Protein AF-A0A0N5C2L4-F1 (afdb_monomer_lite)

Organism: Strongyloides papillosus (NCBI:txid174720)

Structure (mmCIF, N/CA/C/O backbone):
data_AF-A0A0N5C2L4-F1
#
_entry.id   AF-A0A0N5C2L4-F1
#
loop_
_atom_site.group_PDB
_atom_site.id
_atom_site.type_symbol
_atom_site.label_atom_id
_atom_site.label_alt_id
_atom_site.label_comp_id
_atom_site.label_asym_id
_atom_site.label_entity_id
_atom_site.label_seq_id
_atom_site.pdbx_PDB_ins_code
_atom_site.Cartn_x
_atom_site.Cartn_y
_atom_site.Cartn_z
_atom_site.occupancy
_atom_site.B_iso_or_equiv
_atom_site.auth_seq_id
_atom_site.auth_comp_id
_atom_site.auth_asym_id
_atom_site.auth_atom_id
_atom_site.pdbx_PDB_model_num
ATOM 1 N N . MET A 1 1 ? 3.481 -9.164 16.046 1.00 58.81 1 MET A N 1
ATOM 2 C CA . MET A 1 1 ? 4.101 -9.303 14.714 1.00 58.81 1 MET A CA 1
ATOM 3 C C . MET A 1 1 ? 3.781 -8.038 13.929 1.00 58.81 1 MET A C 1
ATOM 5 O O . MET A 1 1 ? 2.614 -7.676 13.844 1.00 58.81 1 MET A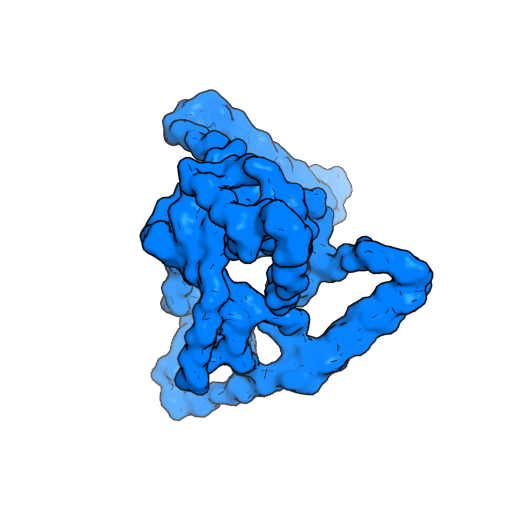 O 1
ATOM 9 N N . PHE A 1 2 ? 4.793 -7.298 13.477 1.00 82.69 2 PHE A N 1
ATOM 10 C CA . PHE A 1 2 ? 4.601 -6.049 12.728 1.00 82.69 2 PHE A CA 1
ATOM 11 C C . PHE A 1 2 ? 4.119 -6.380 11.302 1.00 82.69 2 PHE A C 1
ATOM 13 O O . PHE A 1 2 ? 4.525 -7.403 10.759 1.00 82.69 2 PHE A O 1
ATOM 20 N N . HIS A 1 3 ? 3.179 -5.607 10.746 1.00 88.06 3 HIS A N 1
ATOM 21 C CA . HIS A 1 3 ? 2.491 -5.859 9.45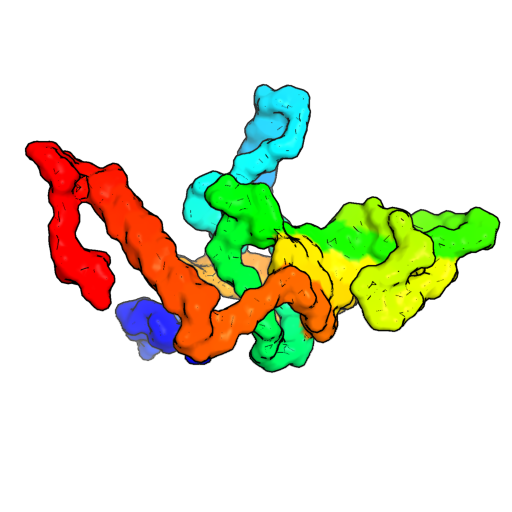7 1.00 88.06 3 HIS A CA 1
ATOM 22 C C . HIS A 1 3 ? 1.727 -7.193 9.287 1.00 88.06 3 HIS A C 1
ATOM 24 O O . HIS A 1 3 ? 1.066 -7.390 8.271 1.00 88.06 3 HIS A O 1
ATOM 30 N N . ARG A 1 4 ? 1.713 -8.076 10.290 1.00 90.56 4 ARG A N 1
ATOM 31 C CA . ARG A 1 4 ? 0.912 -9.312 10.320 1.00 90.56 4 ARG A CA 1
ATOM 32 C C . ARG A 1 4 ? -0.019 -9.270 11.525 1.00 90.56 4 ARG A C 1
ATOM 34 O O . ARG A 1 4 ? 0.338 -9.698 12.621 1.00 90.56 4 ARG A O 1
ATOM 41 N N . ILE A 1 5 ? -1.192 -8.671 11.336 1.00 87.38 5 ILE A N 1
ATOM 42 C CA . ILE A 1 5 ? -2.173 -8.485 12.409 1.00 87.38 5 ILE A CA 1
ATOM 43 C C . ILE A 1 5 ? -3.058 -9.737 12.474 1.00 87.38 5 ILE A C 1
ATOM 45 O O . ILE A 1 5 ? -3.829 -9.967 11.539 1.00 87.38 5 ILE A O 1
ATOM 49 N N . PRO A 1 6 ? -2.982 -10.549 13.546 1.00 84.81 6 PRO A N 1
ATOM 50 C CA . PRO A 1 6 ? -3.811 -11.739 13.659 1.00 84.81 6 PRO A CA 1
ATOM 51 C C . PRO A 1 6 ? -5.275 -11.341 13.826 1.00 84.81 6 PRO A C 1
ATOM 53 O O . PRO A 1 6 ? -5.601 -10.302 14.414 1.00 84.81 6 PRO A O 1
ATOM 56 N N . LEU A 1 7 ? -6.177 -12.187 13.331 1.00 77.44 7 LEU A N 1
ATOM 57 C CA . LEU A 1 7 ? -7.607 -11.917 13.405 1.00 77.44 7 LEU A CA 1
ATOM 58 C C . LEU A 1 7 ? -8.076 -11.785 14.863 1.00 77.44 7 LEU A C 1
ATOM 60 O O . LEU A 1 7 ? -8.927 -10.931 15.136 1.00 77.44 7 LEU A O 1
ATOM 64 N N . GLU A 1 8 ? -7.480 -12.537 15.804 1.00 69.38 8 GLU A N 1
ATOM 65 C CA . GLU A 1 8 ? -7.838 -12.455 17.224 1.00 69.38 8 GLU A CA 1
ATOM 66 C C . GLU A 1 8 ? -7.453 -11.131 17.896 1.00 69.38 8 GLU A C 1
ATOM 68 O O . GLU A 1 8 ? -8.120 -10.697 18.840 1.00 69.38 8 GLU A O 1
ATOM 73 N N . ALA A 1 9 ? -6.412 -10.452 17.403 1.00 64.75 9 ALA A N 1
ATOM 74 C CA . ALA A 1 9 ? -6.033 -9.133 17.910 1.00 64.75 9 ALA A CA 1
ATOM 75 C C . ALA A 1 9 ? -7.056 -8.048 17.525 1.00 64.75 9 ALA A C 1
ATOM 77 O O . ALA A 1 9 ? -7.080 -6.971 18.121 1.00 64.75 9 ALA A O 1
ATOM 78 N N . MET A 1 10 ? -7.942 -8.325 16.561 1.00 62.47 10 MET A N 1
ATOM 79 C CA . MET A 1 10 ? -8.895 -7.359 16.021 1.00 62.47 10 MET A CA 1
ATOM 80 C C . MET A 1 10 ? -10.295 -7.516 16.645 1.00 62.47 10 MET A C 1
ATOM 82 O O . MET A 1 10 ? -11.116 -8.320 16.201 1.00 62.47 10 MET A O 1
ATOM 86 N N . ASN A 1 11 ? -10.593 -6.670 17.641 1.00 68.00 11 ASN A N 1
ATOM 87 C CA . ASN A 1 11 ? -11.880 -6.509 18.346 1.00 68.00 11 ASN A CA 1
ATOM 88 C C . ASN A 1 11 ? -12.493 -7.813 18.912 1.00 68.00 11 ASN A C 1
ATOM 90 O O . ASN A 1 11 ? -13.321 -8.472 18.276 1.00 68.00 11 ASN A O 1
ATOM 94 N N . LYS A 1 12 ? -12.177 -8.103 20.185 1.00 65.25 12 LYS A N 1
ATOM 95 C CA . LYS A 1 12 ? -12.681 -9.258 20.957 1.00 65.25 12 LYS A CA 1
ATOM 96 C C . LYS A 1 12 ? -14.209 -9.382 20.984 1.00 65.25 12 LYS A C 1
ATOM 98 O O . LYS A 1 12 ? -14.723 -10.495 21.061 1.00 65.25 12 LYS A O 1
ATOM 103 N N . ARG A 1 13 ? -14.946 -8.265 20.922 1.00 64.25 13 ARG A N 1
ATOM 104 C CA . ARG A 1 13 ? -16.418 -8.266 20.983 1.00 64.25 13 ARG A CA 1
ATOM 105 C C . ARG A 1 13 ? -17.029 -8.872 19.714 1.00 64.25 13 ARG A C 1
ATOM 107 O O . ARG A 1 13 ? -18.012 -9.592 19.804 1.00 64.25 13 ARG A O 1
ATOM 114 N N . PHE A 1 14 ? -16.395 -8.648 18.565 1.00 64.31 14 PHE A N 1
ATOM 115 C CA . PHE A 1 14 ? -16.829 -9.188 17.278 1.00 64.31 14 PHE A CA 1
ATOM 116 C C . PHE A 1 14 ? -16.446 -10.659 17.077 1.00 64.31 14 PHE A C 1
ATOM 118 O O . PHE A 1 14 ? -17.185 -11.425 16.466 1.00 64.31 14 PHE A O 1
ATOM 125 N N . LEU A 1 15 ? -15.307 -11.092 17.616 1.00 63.28 15 LEU A N 1
ATOM 126 C CA . LEU A 1 15 ? -14.934 -12.507 17.559 1.00 63.28 15 LEU A CA 1
ATOM 127 C C . LEU A 1 15 ? -15.956 -13.371 18.305 1.00 63.28 15 LEU A C 1
ATOM 129 O O . LEU A 1 15 ? -16.337 -14.421 17.808 1.00 63.28 15 LEU A O 1
ATOM 133 N N . ARG A 1 16 ? -16.506 -12.884 19.429 1.00 65.06 16 ARG A N 1
ATOM 134 C CA . ARG A 1 16 ? -17.599 -13.570 20.148 1.00 65.06 16 ARG A CA 1
ATOM 135 C C . ARG A 1 16 ? -18.835 -13.804 19.275 1.00 65.06 16 ARG A C 1
ATOM 137 O O . ARG A 1 16 ? -19.473 -14.842 19.424 1.00 65.06 16 ARG A O 1
ATOM 144 N N . THR A 1 17 ? -19.145 -12.890 18.352 1.00 61.94 17 THR A N 1
ATOM 145 C CA . THR A 1 17 ? -20.221 -13.082 17.364 1.00 61.94 17 THR A CA 1
ATOM 146 C C . THR A 1 17 ? -19.880 -14.100 16.272 1.00 61.94 17 THR A C 1
ATOM 148 O O . THR A 1 17 ? -20.810 -14.670 15.716 1.00 61.94 17 THR A O 1
ATOM 151 N N . LEU A 1 18 ? -18.597 -14.378 15.997 1.00 65.44 18 LEU A N 1
ATOM 152 C CA . LEU A 1 18 ? -18.183 -15.474 15.103 1.00 65.44 18 LEU A CA 1
ATOM 153 C C . LEU A 1 18 ? -18.313 -16.851 15.779 1.00 65.44 18 LEU A C 1
ATOM 155 O O . LEU A 1 18 ? -18.612 -17.836 15.116 1.00 65.44 18 LEU A O 1
ATOM 159 N N . TYR A 1 19 ? -18.108 -16.919 17.100 1.00 60.03 19 TYR A N 1
ATOM 160 C CA . TYR A 1 19 ? -18.078 -18.173 17.872 1.00 60.03 19 TYR A CA 1
ATOM 161 C C . TYR A 1 19 ? -19.451 -18.795 18.183 1.00 60.03 19 TYR A C 1
ATOM 163 O O . TYR A 1 19 ? -19.520 -19.829 18.838 1.00 60.03 19 TYR A O 1
ATOM 171 N N . HIS A 1 20 ? -20.552 -18.202 17.727 1.00 61.06 20 HIS A N 1
ATOM 172 C CA . HIS A 1 20 ? -21.890 -18.773 17.892 1.00 61.06 20 HIS A CA 1
ATOM 173 C C . HIS A 1 20 ? -22.399 -19.067 16.496 1.00 61.06 20 HIS A C 1
ATOM 175 O O . HIS A 1 20 ? -22.533 -18.093 15.769 1.00 61.06 20 HIS A O 1
ATOM 181 N N . GLY A 1 21 ? -22.649 -20.341 16.147 1.00 66.38 21 GLY A N 1
ATOM 182 C CA . GLY A 1 21 ? -22.998 -20.897 14.818 1.00 66.38 21 GLY A CA 1
ATOM 183 C C . GLY A 1 21 ? -24.139 -20.215 14.048 1.00 66.38 21 GLY A C 1
ATOM 184 O O . GLY A 1 21 ? -25.112 -20.843 13.645 1.00 66.38 21 GLY A O 1
ATOM 185 N N 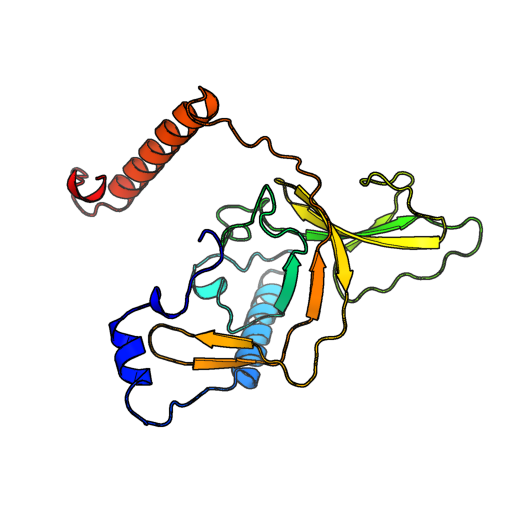. ARG A 1 22 ? -24.019 -18.907 13.857 1.00 75.38 22 ARG A N 1
ATOM 186 C CA . ARG A 1 22 ? -24.920 -17.982 13.201 1.00 75.38 22 ARG A CA 1
ATOM 187 C C . ARG A 1 22 ? -24.308 -17.663 11.855 1.00 75.38 22 ARG A C 1
ATOM 189 O O . ARG A 1 22 ? -23.118 -17.371 11.744 1.00 75.38 22 ARG A O 1
ATOM 196 N N . PHE A 1 23 ? -25.150 -17.676 10.836 1.00 81.31 23 PHE A N 1
ATOM 197 C CA . PHE A 1 23 ? -24.752 -17.227 9.517 1.00 81.31 23 PHE A CA 1
ATOM 198 C C . PHE A 1 23 ? -24.430 -15.736 9.543 1.00 81.31 23 PHE A C 1
ATOM 200 O O . PHE A 1 23 ? -25.150 -14.931 10.137 1.00 81.31 23 PHE A O 1
ATOM 207 N N . ILE A 1 24 ? -23.346 -15.375 8.867 1.00 84.38 24 ILE A N 1
ATOM 208 C CA . ILE A 1 24 ? -22.904 -13.995 8.727 1.00 84.38 24 ILE A CA 1
ATOM 209 C C . ILE A 1 24 ? -23.101 -13.594 7.275 1.00 84.38 24 ILE A C 1
ATOM 211 O O . ILE A 1 24 ? -22.612 -14.258 6.363 1.00 84.38 24 ILE A O 1
ATOM 215 N N . SER A 1 25 ? -23.822 -12.497 7.059 1.00 89.44 25 SER A N 1
ATOM 216 C CA . SER A 1 25 ? -24.031 -11.971 5.715 1.00 89.44 25 SER A CA 1
ATOM 217 C C . SER A 1 25 ? -22.741 -11.352 5.176 1.00 89.44 25 SER A C 1
ATOM 219 O O . SER A 1 25 ? -22.134 -10.496 5.822 1.00 89.44 25 SER A O 1
ATOM 221 N N . ILE A 1 26 ? -22.348 -11.766 3.972 1.00 93.38 26 ILE A N 1
ATOM 222 C CA . ILE A 1 26 ? -21.218 -11.204 3.232 1.00 93.38 26 ILE A CA 1
ATOM 223 C C . ILE A 1 26 ? -21.775 -10.414 2.049 1.00 93.38 26 ILE A C 1
ATOM 225 O O . ILE A 1 26 ? -22.468 -10.961 1.189 1.00 93.38 26 ILE A O 1
ATOM 229 N N . LYS A 1 27 ? -21.475 -9.114 1.995 1.00 95.12 27 LYS A N 1
ATOM 230 C CA . LYS A 1 27 ? -22.009 -8.209 0.971 1.00 95.12 27 LYS A CA 1
ATOM 231 C C . LYS A 1 27 ? -21.077 -8.126 -0.240 1.00 95.12 27 LYS A C 1
ATOM 233 O O . LYS A 1 27 ? -19.874 -7.906 -0.107 1.00 95.12 27 LYS A O 1
ATOM 238 N N . GLY A 1 28 ? -21.634 -8.250 -1.442 1.00 95.62 28 GLY A N 1
ATOM 239 C CA . GLY A 1 28 ? -20.900 -7.999 -2.684 1.00 95.62 28 GLY A CA 1
ATOM 240 C C . GLY A 1 28 ? -20.711 -6.501 -2.949 1.00 95.62 28 GLY A C 1
ATOM 241 O O . GLY A 1 28 ? -21.602 -5.699 -2.675 1.00 95.62 28 GLY A O 1
ATOM 242 N N . LEU A 1 29 ? -19.569 -6.118 -3.528 1.00 95.94 29 LEU A N 1
ATOM 243 C CA . LEU A 1 29 ? -19.210 -4.707 -3.754 1.00 95.94 29 LEU A CA 1
ATOM 244 C C . LEU A 1 29 ? -19.402 -4.200 -5.193 1.00 95.94 29 LEU A C 1
ATOM 246 O O . LEU A 1 29 ? -19.192 -3.019 -5.447 1.00 95.94 29 LEU A O 1
ATOM 250 N N . LYS A 1 30 ? -19.835 -5.042 -6.144 1.00 94.00 30 LYS A N 1
ATOM 251 C CA . LYS A 1 30 ? -19.860 -4.702 -7.585 1.00 94.00 30 LYS A CA 1
ATOM 252 C C . LYS A 1 30 ? -20.582 -3.380 -7.896 1.00 94.00 30 LYS A C 1
ATOM 254 O O . LYS A 1 30 ? -20.007 -2.515 -8.546 1.00 94.00 30 LYS A O 1
ATOM 259 N N . ARG A 1 31 ? -21.813 -3.205 -7.394 1.00 94.94 31 ARG A N 1
ATOM 260 C CA . ARG A 1 31 ? -22.605 -1.974 -7.601 1.00 94.94 31 ARG A CA 1
ATOM 261 C C . ARG A 1 31 ? -21.981 -0.758 -6.911 1.00 94.94 31 ARG A C 1
ATOM 263 O O . ARG A 1 31 ? -22.022 0.340 -7.450 1.00 94.94 31 ARG A O 1
ATOM 270 N N . TYR A 1 32 ? -21.402 -0.958 -5.727 1.00 94.94 32 TYR A N 1
ATOM 271 C CA . TYR A 1 32 ? -20.762 0.109 -4.959 1.00 94.94 32 TYR A CA 1
ATOM 272 C C . TYR A 1 32 ? -19.511 0.643 -5.666 1.00 94.94 32 TYR A C 1
ATOM 274 O O . TYR A 1 32 ? -19.359 1.853 -5.793 1.00 94.94 32 TYR A O 1
ATOM 282 N N . ILE A 1 33 ? -18.666 -0.256 -6.183 1.00 95.62 33 ILE A N 1
ATOM 283 C CA . ILE A 1 33 ? -17.458 0.095 -6.943 1.00 95.62 33 ILE A CA 1
ATOM 284 C C . ILE A 1 33 ? -17.829 0.921 -8.179 1.00 95.62 33 ILE A C 1
ATOM 286 O O . ILE A 1 33 ? -17.283 2.003 -8.356 1.00 95.62 33 ILE A O 1
ATOM 290 N N . GLN A 1 34 ? -18.799 0.456 -8.977 1.00 95.56 34 GLN A N 1
ATOM 291 C CA . GLN A 1 34 ? -19.250 1.160 -10.187 1.00 95.56 34 GLN A CA 1
ATOM 292 C C . GLN A 1 34 ? -19.783 2.561 -9.873 1.00 95.56 34 GLN A C 1
ATOM 294 O O . GLN A 1 34 ? -19.399 3.531 -10.520 1.00 95.56 34 GLN A O 1
ATOM 299 N N . LYS A 1 35 ? -20.619 2.678 -8.832 1.00 96.44 35 LYS A N 1
ATOM 300 C CA . LYS A 1 35 ? -21.130 3.973 -8.374 1.00 96.44 35 LYS A CA 1
ATOM 301 C C . LYS A 1 35 ? -19.989 4.918 -7.976 1.00 96.44 35 LYS A C 1
ATOM 303 O O . LYS A 1 35 ? -19.987 6.074 -8.381 1.00 96.44 35 LYS A O 1
ATOM 308 N N . LYS A 1 36 ? -19.009 4.431 -7.206 1.00 95.44 36 LYS A N 1
ATOM 309 C CA . LYS A 1 36 ? -17.865 5.240 -6.762 1.00 95.44 36 LYS A CA 1
ATOM 310 C C . LYS A 1 36 ? -16.932 5.646 -7.893 1.00 95.44 36 LYS A C 1
ATOM 312 O O . LYS A 1 36 ? -16.394 6.747 -7.868 1.00 95.44 36 LYS A O 1
ATOM 317 N N . GLU A 1 37 ? -16.743 4.783 -8.879 1.00 94.25 37 GLU A N 1
ATOM 318 C CA . GLU A 1 37 ? -15.964 5.097 -10.072 1.00 94.25 37 GLU A CA 1
ATOM 319 C C . GLU A 1 37 ? -16.628 6.200 -10.904 1.00 94.25 37 GLU A C 1
ATOM 321 O O . GLU A 1 37 ? -15.951 7.147 -11.301 1.00 94.25 37 GLU A O 1
ATOM 326 N N . GLN A 1 38 ? -17.952 6.135 -11.078 1.00 94.69 38 GLN A N 1
ATOM 327 C CA . GLN A 1 38 ? -18.719 7.185 -11.748 1.00 94.69 38 GLN A CA 1
ATOM 328 C C . GLN A 1 38 ? -18.610 8.525 -11.007 1.00 94.69 38 GLN A C 1
ATOM 330 O O . GLN A 1 38 ? -18.195 9.508 -11.611 1.00 94.69 38 GLN A O 1
ATOM 335 N N . GLU A 1 39 ? -18.842 8.544 -9.687 1.00 93.81 39 GLU A N 1
ATOM 336 C CA . GLU A 1 39 ? -18.681 9.754 -8.861 1.00 93.81 39 GLU A CA 1
ATOM 337 C C . GLU A 1 39 ? -17.275 10.372 -9.008 1.00 93.81 39 GLU A C 1
ATOM 339 O O . GLU A 1 39 ? -17.129 11.587 -9.139 1.00 93.81 39 GLU A O 1
ATOM 344 N N . ARG A 1 40 ? -16.219 9.544 -9.018 1.00 91.56 40 ARG A N 1
ATOM 345 C CA . ARG A 1 40 ? -14.837 10.019 -9.205 1.00 91.56 40 ARG A CA 1
ATOM 346 C C . ARG A 1 40 ? -14.604 10.585 -10.607 1.00 91.56 40 ARG A C 1
ATOM 348 O O . ARG A 1 40 ? -13.852 11.548 -10.743 1.00 91.56 40 ARG A O 1
ATOM 355 N N . ASN A 1 41 ? -15.215 10.005 -11.636 1.00 90.50 41 ASN A N 1
ATOM 356 C CA . ASN A 1 41 ? -15.099 10.490 -13.011 1.00 90.50 41 ASN A CA 1
ATOM 357 C C . ASN A 1 41 ? -15.837 11.820 -13.211 1.00 90.50 41 ASN A C 1
ATOM 359 O O . ASN A 1 41 ? -15.271 12.722 -13.828 1.00 90.50 41 ASN A O 1
ATOM 363 N N . ASP A 1 42 ? -17.021 11.976 -12.619 1.00 91.62 42 ASP A N 1
ATOM 364 C CA . ASP A 1 42 ? -17.791 13.225 -12.661 1.00 91.62 42 ASP A CA 1
ATOM 365 C C . ASP A 1 42 ? -17.000 14.381 -12.017 1.00 91.62 42 ASP A C 1
ATOM 367 O O . ASP A 1 42 ? -16.907 15.473 -12.581 1.00 91.62 42 ASP A O 1
ATOM 371 N N . ILE A 1 43 ? -16.323 14.120 -10.888 1.00 89.44 43 ILE A N 1
ATOM 372 C CA . ILE A 1 43 ? -15.434 15.097 -10.234 1.00 89.44 43 ILE A CA 1
ATOM 373 C C . ILE A 1 43 ? -14.265 15.496 -11.152 1.00 89.44 43 ILE A C 1
ATOM 375 O O . ILE A 1 43 ? -13.980 16.684 -11.297 1.00 89.44 43 ILE A O 1
ATOM 379 N N . LYS A 1 44 ? -13.603 14.534 -11.818 1.00 88.19 44 LYS A N 1
ATOM 380 C CA . LYS A 1 44 ? -12.497 14.840 -12.756 1.00 88.19 44 LYS A CA 1
ATOM 381 C C . LYS A 1 44 ? -12.943 15.726 -13.914 1.00 88.19 44 LYS A C 1
ATOM 383 O O . LYS A 1 44 ? -12.183 16.595 -14.338 1.00 88.19 44 LYS A O 1
ATOM 388 N N . GLN A 1 45 ? -14.139 15.475 -14.446 1.00 86.44 45 GLN A N 1
ATOM 389 C CA . GLN A 1 45 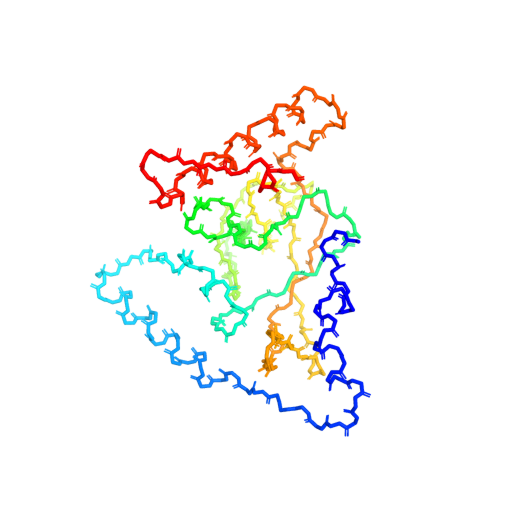? -14.696 16.264 -15.544 1.00 86.44 45 GLN A CA 1
ATOM 390 C C . GLN A 1 45 ? -15.041 17.686 -15.086 1.00 86.44 45 GLN A C 1
ATOM 392 O O . GLN A 1 45 ? -14.742 18.643 -15.800 1.00 86.44 45 GLN A O 1
ATOM 397 N N . GLY A 1 46 ? -15.592 17.833 -13.875 1.00 85.06 46 GLY A N 1
ATOM 398 C CA . GLY A 1 46 ? -15.903 19.135 -13.279 1.00 85.06 46 GLY A CA 1
ATOM 399 C C . GLY A 1 46 ? -14.676 20.029 -13.064 1.00 85.06 46 GLY A C 1
ATOM 400 O O . GLY A 1 46 ? -14.753 21.239 -13.266 1.00 85.06 46 GLY A O 1
ATOM 401 N N . GLU A 1 47 ? -13.518 19.446 -12.740 1.00 82.31 47 GLU A N 1
ATOM 402 C CA . GLU A 1 47 ? -12.268 20.189 -12.509 1.00 82.31 47 GLU A CA 1
ATOM 403 C C . GLU A 1 47 ? -11.434 20.454 -13.778 1.00 82.31 47 GLU A C 1
ATOM 405 O O . GLU A 1 47 ? -10.236 20.719 -13.703 1.00 82.31 47 GLU A O 1
ATOM 410 N N . ARG A 1 48 ? -12.078 20.438 -14.956 1.00 72.94 48 ARG A N 1
ATOM 411 C CA . ARG A 1 48 ? -11.484 20.764 -16.272 1.00 72.94 48 ARG A CA 1
ATOM 412 C C . ARG A 1 48 ? -10.354 19.837 -16.736 1.00 72.94 48 ARG A C 1
ATOM 414 O O . ARG A 1 48 ? -9.609 20.201 -17.640 1.00 72.94 48 ARG A O 1
ATOM 421 N N . GLY A 1 49 ? -10.282 18.624 -16.191 1.00 62.00 49 GLY A N 1
ATOM 422 C CA . GLY A 1 49 ? -9.280 17.638 -16.582 1.00 62.00 49 GLY A CA 1
ATOM 423 C C . GLY A 1 49 ? -7.902 17.953 -15.997 1.00 62.00 49 GLY A C 1
ATOM 424 O O . GLY A 1 49 ? -7.270 18.959 -16.299 1.00 62.00 49 GLY A O 1
ATOM 425 N N . GLY A 1 50 ? -7.420 17.053 -15.148 1.00 69.50 50 GLY A N 1
ATOM 426 C CA . GLY A 1 50 ? -6.127 17.156 -14.485 1.00 69.50 50 GLY A CA 1
ATOM 427 C C . GLY A 1 50 ? -5.910 15.988 -13.527 1.00 69.50 50 GLY A C 1
ATOM 428 O O . GLY A 1 50 ? -6.775 15.119 -13.369 1.00 69.50 50 GLY A O 1
ATOM 429 N N . ASN A 1 51 ? -4.751 15.964 -12.869 1.00 72.06 51 ASN A N 1
ATOM 430 C CA . ASN A 1 51 ? -4.444 14.969 -11.842 1.00 72.06 51 ASN A CA 1
ATOM 431 C C . ASN A 1 51 ? -5.197 15.301 -10.548 1.00 72.06 51 ASN A C 1
ATOM 433 O O . ASN A 1 51 ? -4.667 15.969 -9.662 1.00 72.06 51 ASN A O 1
ATOM 437 N N . TYR A 1 52 ? -6.443 14.834 -10.440 1.00 82.31 52 TYR A N 1
ATOM 438 C CA . TYR A 1 52 ? -7.220 14.996 -9.216 1.00 82.31 52 TYR A CA 1
ATOM 439 C C . TYR A 1 52 ? -6.777 14.025 -8.126 1.00 82.31 52 TYR A C 1
ATOM 441 O O . TYR A 1 52 ? -6.707 12.810 -8.335 1.00 82.31 52 TYR A O 1
ATOM 449 N N . PHE A 1 53 ? -6.545 14.559 -6.931 1.00 85.94 53 PHE A N 1
ATOM 450 C CA . PHE A 1 53 ? -6.148 13.770 -5.780 1.00 85.94 53 PHE A CA 1
ATOM 451 C C . PHE A 1 53 ? -7.355 13.361 -4.919 1.00 85.94 53 PHE A C 1
ATOM 453 O O . PHE A 1 53 ? -7.982 14.203 -4.266 1.00 85.94 53 PHE A O 1
ATOM 460 N N . PHE A 1 54 ? -7.649 12.055 -4.885 1.00 88.06 54 PHE A N 1
ATOM 461 C CA . PHE A 1 54 ? -8.837 11.491 -4.224 1.00 88.06 54 PHE A CA 1
ATOM 462 C C . PHE A 1 54 ? -8.639 11.034 -2.774 1.00 88.06 54 PHE A C 1
ATOM 464 O O . PHE A 1 54 ? -9.626 10.871 -2.073 1.00 88.06 54 PHE A O 1
ATOM 471 N N . MET A 1 55 ? -7.409 10.796 -2.310 1.00 89.75 55 MET A N 1
ATOM 472 C CA . MET A 1 55 ? -7.154 10.124 -1.021 1.00 89.75 55 MET A CA 1
ATOM 473 C C . MET A 1 55 ? -7.090 11.110 0.159 1.00 89.75 55 MET A C 1
ATOM 475 O O . MET A 1 55 ? -6.051 11.252 0.812 1.00 89.75 55 MET A O 1
ATOM 479 N N . ARG A 1 56 ? -8.171 11.861 0.389 1.00 87.31 56 ARG A N 1
ATOM 480 C CA . ARG A 1 56 ? -8.175 13.020 1.302 1.00 87.31 56 ARG A CA 1
ATOM 481 C C . ARG A 1 56 ? -8.546 12.644 2.729 1.00 87.31 56 ARG A C 1
ATOM 483 O O . ARG A 1 56 ? -7.961 13.160 3.676 1.00 87.31 56 ARG A O 1
ATOM 490 N N . GLU A 1 57 ? -9.501 11.738 2.874 1.00 88.75 57 GLU A N 1
ATOM 491 C CA . GLU A 1 57 ? -10.026 11.296 4.156 1.00 88.75 57 GLU A CA 1
ATOM 492 C C . GLU A 1 57 ? -9.719 9.811 4.407 1.00 88.75 57 GLU A C 1
ATOM 494 O O . GLU A 1 57 ? -9.552 9.034 3.464 1.00 88.75 57 GLU A O 1
ATOM 499 N N . PRO A 1 58 ? -9.732 9.346 5.672 1.00 88.12 58 PRO A N 1
ATOM 500 C CA . PRO A 1 58 ? -9.541 7.927 5.987 1.00 88.12 58 PRO A CA 1
ATOM 501 C C . PRO A 1 58 ? -10.532 6.992 5.280 1.00 88.12 58 PRO A C 1
ATOM 503 O O . PRO A 1 58 ? -10.202 5.843 4.991 1.00 88.12 58 PRO A O 1
ATOM 506 N N . LYS A 1 59 ? -11.747 7.476 4.983 1.00 90.12 59 LYS A N 1
ATOM 507 C CA . LYS A 1 59 ? -12.763 6.711 4.245 1.00 90.12 59 LYS A CA 1
ATOM 508 C C . LYS A 1 59 ? -12.355 6.436 2.794 1.00 90.12 59 LYS A C 1
ATOM 510 O O . LYS A 1 59 ? -12.783 5.424 2.251 1.00 90.12 59 LYS A O 1
ATOM 515 N N . ASP A 1 60 ? -11.526 7.293 2.197 1.00 90.50 60 ASP A N 1
ATOM 516 C CA . ASP A 1 60 ? -11.079 7.159 0.806 1.00 90.50 60 ASP A CA 1
ATOM 517 C C . ASP A 1 60 ? -10.022 6.056 0.661 1.00 90.50 60 ASP A C 1
ATOM 519 O O . ASP A 1 60 ? -9.907 5.443 -0.394 1.00 90.50 60 ASP A O 1
ATOM 523 N N . LEU A 1 61 ? -9.316 5.734 1.751 1.00 91.06 61 LEU A N 1
ATOM 524 C CA . LEU A 1 61 ? -8.342 4.638 1.840 1.00 91.06 61 LEU A CA 1
ATOM 525 C C . LEU A 1 61 ? -9.005 3.261 2.046 1.00 91.06 61 LEU A C 1
ATOM 527 O O . LEU A 1 61 ? -8.348 2.288 2.422 1.00 91.06 61 LEU A O 1
ATOM 531 N N . THR A 1 62 ? -10.325 3.169 1.875 1.00 92.00 62 THR A N 1
ATOM 532 C CA . THR A 1 62 ? -11.077 1.944 2.134 1.00 92.00 62 THR A CA 1
ATOM 533 C C . THR A 1 62 ? -10.778 0.841 1.120 1.00 92.00 62 THR A C 1
ATOM 535 O O . THR A 1 62 ? -10.652 1.068 -0.078 1.00 92.00 62 THR A O 1
ATOM 538 N N . GLY A 1 63 ? -10.805 -0.406 1.594 1.00 92.12 63 GLY A N 1
ATOM 539 C CA . GLY A 1 63 ? -10.757 -1.611 0.765 1.00 92.12 63 GLY A CA 1
ATOM 540 C C . GLY A 1 63 ? -11.919 -1.776 -0.227 1.00 92.12 63 GLY A C 1
ATOM 541 O O . GLY A 1 63 ? -11.908 -2.711 -1.021 1.00 92.12 63 GLY A O 1
ATOM 542 N N . LYS A 1 64 ? -12.978 -0.959 -0.140 1.00 94.06 64 LYS A N 1
ATOM 543 C CA . LYS A 1 64 ? -14.303 -1.264 -0.715 1.00 94.06 64 LYS A CA 1
ATOM 544 C C . LYS A 1 64 ? -14.536 -0.786 -2.151 1.00 94.06 64 LYS A C 1
ATOM 546 O O . LYS A 1 64 ? -15.398 -1.352 -2.821 1.00 94.06 64 LYS A O 1
ATOM 551 N N . ASP A 1 65 ? -13.818 0.227 -2.624 1.00 94.06 65 ASP A N 1
ATOM 552 C CA . ASP A 1 65 ? -13.975 0.792 -3.974 1.00 94.06 65 ASP A CA 1
ATOM 553 C C . ASP A 1 65 ? -12.658 0.767 -4.765 1.00 94.06 65 ASP A C 1
ATOM 555 O O . ASP A 1 65 ? -11.707 0.144 -4.320 1.00 94.06 65 ASP A O 1
ATOM 559 N N . GLY A 1 66 ? -12.611 1.327 -5.976 1.00 92.38 66 GLY A N 1
ATOM 560 C CA . GLY A 1 66 ? -11.381 1.406 -6.776 1.00 92.38 66 GLY A CA 1
ATOM 561 C C . GLY A 1 66 ? -10.788 0.066 -7.240 1.00 92.38 66 GLY A C 1
ATOM 562 O O . GLY A 1 66 ? -11.318 -1.020 -6.973 1.00 92.38 66 GLY A O 1
ATOM 563 N N . THR A 1 67 ? -9.673 0.167 -7.964 1.00 92.19 67 THR A N 1
ATOM 564 C CA . THR A 1 67 ? -8.890 -0.973 -8.458 1.00 92.19 67 THR A CA 1
ATOM 565 C C . THR A 1 67 ? -7.849 -1.372 -7.424 1.00 92.19 67 THR A C 1
ATOM 567 O O . THR A 1 67 ? -7.136 -0.521 -6.900 1.00 92.19 67 THR A O 1
ATOM 570 N N . PHE A 1 68 ? -7.757 -2.672 -7.147 1.00 91.75 68 PHE A N 1
ATOM 571 C CA . PHE A 1 68 ? -6.796 -3.226 -6.201 1.00 91.75 68 PHE A CA 1
ATOM 572 C C . PHE A 1 68 ? -5.698 -3.999 -6.913 1.00 91.75 68 PHE A C 1
ATOM 574 O O . PHE A 1 68 ? -5.936 -4.656 -7.928 1.00 91.75 68 PHE A O 1
ATOM 581 N N . VAL A 1 69 ? -4.526 -3.958 -6.293 1.00 93.75 69 VAL A N 1
ATOM 582 C CA . VAL A 1 69 ? -3.361 -4.774 -6.609 1.00 93.75 69 VAL A CA 1
ATOM 583 C C . VAL A 1 69 ? -2.838 -5.326 -5.284 1.00 93.75 69 VAL A C 1
ATOM 585 O O . VAL A 1 69 ? -2.804 -4.602 -4.288 1.00 93.75 69 VAL A O 1
ATOM 588 N N . LEU A 1 70 ? -2.497 -6.611 -5.252 1.00 95.19 70 LEU A N 1
ATOM 589 C CA . LEU A 1 70 ? -1.826 -7.255 -4.128 1.00 95.19 70 LEU A CA 1
ATOM 590 C C . LEU A 1 70 ? -0.345 -7.392 -4.439 1.00 95.19 70 LEU A C 1
ATOM 592 O O . LEU A 1 70 ? 0.022 -7.825 -5.527 1.00 95.19 70 LEU A O 1
ATOM 596 N N . PHE A 1 71 ? 0.468 -7.047 -3.451 1.00 96.12 71 PHE A N 1
ATOM 597 C CA . PHE A 1 71 ? 1.914 -7.180 -3.475 1.00 96.12 71 PHE A CA 1
ATOM 598 C C . PHE A 1 71 ? 2.307 -8.192 -2.403 1.00 96.12 71 PHE A C 1
ATOM 600 O O . PHE A 1 71 ? 2.153 -7.933 -1.209 1.00 96.12 71 PHE A O 1
ATOM 607 N N . GLU A 1 72 ? 2.742 -9.367 -2.839 1.00 96.38 72 GLU A N 1
ATOM 608 C CA . GLU A 1 72 ? 3.216 -10.446 -1.983 1.00 96.38 72 GLU A CA 1
ATOM 609 C C . GLU A 1 72 ? 4.739 -10.374 -1.893 1.00 96.38 72 GLU A C 1
ATOM 611 O O . GLU A 1 72 ? 5.440 -10.608 -2.875 1.00 96.38 72 GLU A O 1
ATOM 616 N N . TYR A 1 73 ? 5.247 -10.007 -0.719 1.00 96.88 73 TYR A N 1
ATOM 617 C CA . TYR A 1 73 ? 6.679 -9.878 -0.468 1.00 96.88 73 TYR A CA 1
ATOM 618 C C . TYR A 1 73 ? 7.318 -11.245 -0.271 1.00 96.88 73 TYR A C 1
ATOM 620 O O . TYR A 1 73 ? 6.866 -12.019 0.573 1.00 96.88 73 TYR A O 1
ATOM 628 N N . MET A 1 74 ? 8.379 -11.523 -1.034 1.00 96.44 74 MET A N 1
ATOM 629 C CA . MET A 1 74 ? 9.164 -12.748 -0.859 1.00 96.44 74 MET A CA 1
ATOM 630 C C . MET A 1 74 ? 10.067 -12.692 0.376 1.00 96.44 74 MET A C 1
ATOM 632 O O . MET A 1 74 ? 10.373 -13.728 0.962 1.00 96.44 74 MET A O 1
ATOM 636 N N . GLU A 1 75 ? 10.479 -11.496 0.798 1.00 95.62 75 GLU A N 1
ATOM 637 C CA . GLU A 1 75 ? 11.207 -11.311 2.050 1.00 95.62 75 GLU A CA 1
ATOM 638 C C . GLU A 1 75 ? 10.260 -11.462 3.249 1.00 95.62 75 GLU A C 1
ATOM 640 O O . GLU A 1 75 ? 9.203 -10.8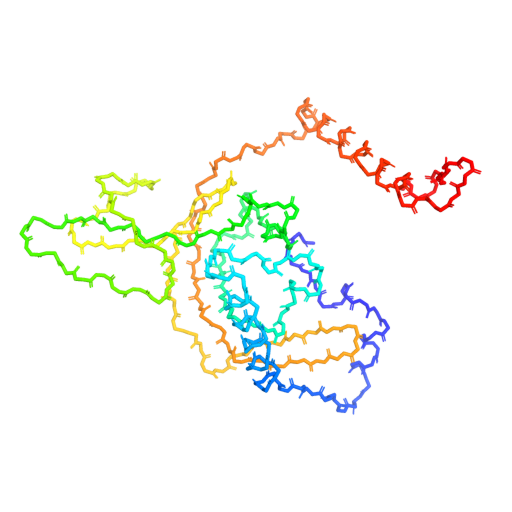31 3.322 1.00 95.62 75 GLU A O 1
ATOM 645 N N . GLU A 1 76 ? 10.643 -12.281 4.234 1.00 94.94 76 GLU A N 1
ATOM 646 C CA . GLU A 1 76 ? 9.838 -12.461 5.448 1.00 94.94 76 GLU A CA 1
ATOM 647 C C . GLU A 1 76 ? 9.753 -11.165 6.270 1.00 94.94 76 GLU A C 1
ATOM 649 O O . GLU A 1 76 ? 8.710 -10.847 6.854 1.00 94.94 76 GLU A O 1
ATOM 654 N N . HIS A 1 77 ? 10.839 -10.399 6.301 1.00 94.19 77 HIS A N 1
ATOM 655 C CA . HIS A 1 77 ? 10.936 -9.129 7.007 1.00 94.19 77 HIS A CA 1
ATOM 656 C C . HIS A 1 77 ? 11.620 -8.095 6.109 1.00 94.19 77 HIS A C 1
ATOM 658 O O . HIS A 1 77 ? 12.807 -7.834 6.305 1.00 94.19 77 HIS A O 1
ATOM 664 N N . PRO A 1 78 ? 10.891 -7.526 5.126 1.00 94.19 78 PRO A N 1
ATOM 665 C CA . PRO A 1 78 ? 11.437 -6.479 4.274 1.00 94.19 78 PRO A CA 1
ATOM 666 C C . PRO A 1 78 ? 11.936 -5.310 5.141 1.00 94.19 78 PRO A C 1
ATOM 668 O O . PRO A 1 78 ? 11.253 -4.962 6.118 1.00 94.19 78 PRO A O 1
ATOM 671 N N . PRO A 1 79 ? 13.109 -4.720 4.843 1.00 92.62 79 PRO A N 1
ATOM 672 C CA . PRO A 1 79 ? 13.685 -3.648 5.652 1.00 92.62 79 PRO A CA 1
ATOM 673 C C . PRO A 1 79 ? 12.747 -2.453 5.853 1.00 92.62 79 PRO A C 1
ATOM 675 O O . PRO A 1 79 ? 12.740 -1.855 6.933 1.00 92.62 79 PRO A O 1
ATOM 678 N N . LEU A 1 80 ? 11.958 -2.097 4.831 1.00 93.56 80 LEU A N 1
ATOM 679 C CA . LEU A 1 80 ? 11.114 -0.904 4.837 1.00 93.56 80 LEU A CA 1
ATOM 680 C C . LEU A 1 80 ? 9.720 -1.211 4.289 1.00 93.56 80 LEU A C 1
ATOM 682 O O . LEU A 1 80 ? 9.534 -1.462 3.110 1.00 93.56 80 LEU A O 1
ATOM 686 N N . LEU A 1 81 ? 8.687 -1.079 5.122 1.00 92.56 81 LEU A N 1
ATOM 687 C CA . LEU A 1 81 ? 7.304 -1.325 4.708 1.00 92.56 81 LEU A CA 1
ATOM 688 C C . LEU A 1 81 ? 6.443 -0.068 4.746 1.00 92.56 81 LEU A C 1
ATOM 690 O O . LEU A 1 81 ? 6.497 0.740 5.676 1.00 92.56 81 LEU A O 1
ATOM 694 N N . SER A 1 82 ? 5.575 0.060 3.743 1.00 91.00 82 SER A N 1
ATOM 695 C CA . SER A 1 82 ? 4.610 1.151 3.676 1.00 91.00 82 SER A CA 1
ATOM 696 C C . SER A 1 82 ? 3.492 0.977 4.710 1.00 91.00 82 SER A C 1
ATOM 698 O O . SER A 1 82 ? 2.886 -0.089 4.832 1.00 91.00 82 SER A O 1
ATOM 700 N N . GLN A 1 83 ? 3.170 2.048 5.435 1.00 89.62 83 GLN A N 1
ATOM 701 C CA . GLN A 1 83 ? 2.000 2.119 6.308 1.00 89.62 83 GLN A CA 1
ATOM 702 C C . GLN A 1 83 ? 0.722 2.422 5.507 1.00 89.62 83 GLN A C 1
ATOM 704 O O . GLN A 1 83 ? 0.775 3.119 4.484 1.00 89.62 83 GLN A O 1
ATOM 709 N N . PRO A 1 84 ? -0.456 1.967 5.976 1.00 87.38 84 PRO A N 1
ATOM 710 C CA . PRO A 1 84 ? -1.729 2.377 5.396 1.00 87.38 84 PRO A CA 1
ATOM 711 C C . PRO A 1 84 ? -1.846 3.906 5.339 1.00 87.38 84 PRO A C 1
ATOM 713 O O . PRO A 1 84 ? -1.660 4.591 6.342 1.00 87.38 84 PRO A O 1
ATOM 716 N N . GLY A 1 85 ? -2.165 4.449 4.162 1.00 84.00 85 GLY A N 1
ATOM 717 C CA . GLY A 1 85 ? -2.330 5.893 3.975 1.00 84.00 85 GLY A CA 1
ATOM 718 C C . GLY A 1 85 ? -1.057 6.679 3.657 1.00 84.00 85 GLY A C 1
ATOM 719 O O . GLY A 1 85 ? -1.147 7.897 3.515 1.00 84.00 85 GLY A O 1
ATOM 720 N N . MET A 1 86 ? 0.092 6.027 3.445 1.00 83.38 86 MET A N 1
ATOM 721 C CA . MET A 1 86 ? 1.280 6.704 2.889 1.00 83.38 86 MET A CA 1
ATOM 722 C C . MET A 1 86 ? 1.038 7.311 1.496 1.00 83.38 86 MET A C 1
ATOM 724 O O . MET A 1 86 ? 1.735 8.231 1.095 1.00 83.38 86 MET A O 1
ATOM 728 N N . ALA A 1 87 ? -0.004 6.870 0.787 1.00 64.44 87 ALA A N 1
ATOM 729 C CA . ALA A 1 87 ? -0.475 7.488 -0.451 1.00 64.44 87 ALA A CA 1
ATOM 730 C C . ALA A 1 87 ? -1.576 8.557 -0.249 1.00 64.44 87 ALA A C 1
ATOM 732 O O . ALA A 1 87 ? -2.272 8.888 -1.205 1.00 64.44 87 ALA A O 1
ATOM 733 N N . SER A 1 88 ? -1.803 9.049 0.977 1.00 61.00 88 SER A N 1
ATOM 734 C CA . SER A 1 88 ? -2.831 10.062 1.287 1.00 61.00 88 SER A CA 1
ATOM 735 C C . SER A 1 88 ? -2.364 11.494 1.010 1.00 61.00 88 SER A C 1
ATOM 737 O O . SER A 1 88 ? -1.172 11.748 0.855 1.00 61.00 88 SER A O 1
ATOM 739 N N . LEU A 1 89 ? -3.304 12.451 0.981 1.00 55.62 89 LEU A N 1
ATOM 740 C CA . LEU A 1 89 ? -3.018 13.863 0.657 1.00 55.62 89 LEU A CA 1
ATOM 741 C C . LEU A 1 89 ? -1.996 14.475 1.616 1.00 55.62 89 LEU A C 1
ATOM 743 O O . LEU A 1 89 ? -1.267 15.386 1.249 1.00 55.62 89 LEU A O 1
ATOM 747 N N . SER A 1 90 ? -1.953 13.968 2.847 1.00 54.84 90 SER A N 1
ATOM 748 C CA . SER A 1 90 ? -0.997 14.407 3.862 1.00 54.84 90 SER A CA 1
ATOM 749 C C . SER A 1 90 ? 0.451 14.014 3.546 1.00 54.84 90 SER A C 1
ATOM 751 O O . SER A 1 90 ? 1.367 14.590 4.126 1.00 54.84 90 SER A O 1
ATOM 753 N N . GLN A 1 91 ? 0.662 13.063 2.626 1.00 55.75 91 GLN A N 1
ATOM 754 C CA . GLN A 1 91 ? 1.974 12.611 2.157 1.00 55.75 91 GLN A CA 1
ATOM 755 C C . GLN A 1 91 ? 2.003 12.435 0.622 1.00 55.75 91 GLN A C 1
ATOM 757 O O . GLN A 1 91 ? 2.206 11.324 0.119 1.00 55.75 91 GLN A O 1
ATOM 762 N N . PRO A 1 92 ? 1.826 13.521 -0.156 1.00 53.81 92 PRO A N 1
ATOM 763 C CA . PRO A 1 92 ? 1.832 13.477 -1.612 1.00 53.81 92 PRO A CA 1
ATOM 764 C C . PRO A 1 92 ? 3.283 13.313 -2.086 1.00 53.81 92 PRO A C 1
ATOM 766 O O . PRO A 1 92 ? 3.999 14.277 -2.321 1.00 53.81 92 PRO A O 1
ATOM 769 N N . GLY A 1 93 ? 3.756 12.072 -2.124 1.00 55.12 93 GLY A N 1
ATOM 770 C CA . GLY A 1 93 ? 5.147 11.736 -2.447 1.00 55.12 93 GLY A CA 1
ATOM 771 C C . GLY A 1 93 ? 5.618 10.426 -1.827 1.00 55.12 93 GLY A C 1
ATOM 772 O O . GLY A 1 93 ? 6.611 9.873 -2.277 1.00 55.12 93 GLY A O 1
ATOM 773 N N . MET A 1 94 ? 4.892 9.903 -0.835 1.00 68.12 94 MET A N 1
ATOM 774 C CA . MET A 1 94 ? 5.189 8.610 -0.204 1.00 68.12 94 MET A CA 1
ATOM 775 C C . MET A 1 94 ? 4.342 7.461 -0.777 1.00 68.12 94 MET A C 1
ATOM 777 O O . MET A 1 94 ? 4.417 6.329 -0.300 1.00 68.12 94 MET A O 1
ATOM 781 N N . ALA A 1 95 ? 3.542 7.743 -1.811 1.00 83.25 95 ALA A N 1
ATOM 782 C CA . ALA A 1 95 ? 2.812 6.733 -2.560 1.00 83.25 95 ALA A CA 1
ATOM 783 C C . ALA A 1 95 ? 3.781 5.886 -3.390 1.00 83.25 95 ALA A C 1
ATOM 785 O O . ALA A 1 95 ? 4.623 6.433 -4.101 1.00 83.25 95 ALA A O 1
ATOM 786 N N . SER A 1 96 ? 3.618 4.566 -3.348 1.00 90.19 96 SER A N 1
ATOM 787 C CA . SER A 1 96 ? 4.349 3.686 -4.253 1.00 90.19 96 SER A CA 1
ATOM 788 C C . SER A 1 96 ? 3.799 3.785 -5.676 1.00 90.19 96 SER A C 1
ATOM 790 O O . SER A 1 96 ? 2.584 3.781 -5.890 1.00 90.19 96 SER A O 1
ATOM 792 N N . VAL A 1 97 ? 4.700 3.851 -6.650 1.00 91.94 97 VAL A N 1
ATOM 793 C CA . VAL A 1 97 ? 4.401 3.924 -8.082 1.00 91.94 97 VAL A CA 1
ATOM 794 C C . VAL A 1 97 ? 4.965 2.687 -8.763 1.00 91.94 97 VAL A C 1
ATOM 796 O O . VAL A 1 97 ? 6.087 2.279 -8.480 1.00 91.94 97 VAL A O 1
ATOM 799 N N . ILE A 1 98 ? 4.197 2.100 -9.680 1.00 94.88 98 ILE A N 1
ATOM 800 C CA . ILE A 1 98 ? 4.710 1.052 -10.564 1.00 94.88 98 ILE A CA 1
ATOM 801 C C . ILE A 1 98 ? 5.353 1.724 -11.779 1.00 94.88 98 ILE A C 1
ATOM 803 O O . ILE A 1 98 ? 4.680 2.449 -12.519 1.00 94.88 98 ILE A O 1
ATOM 807 N N . ARG A 1 99 ? 6.641 1.474 -12.000 1.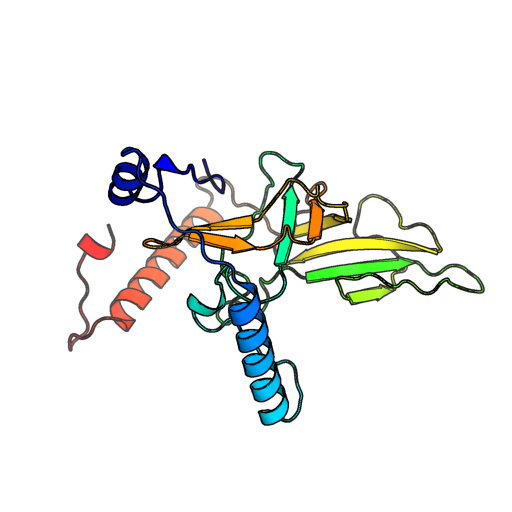00 93.25 99 ARG A N 1
ATOM 808 C CA . ARG A 1 99 ? 7.376 1.912 -13.190 1.00 93.25 99 ARG A CA 1
ATOM 809 C C . ARG A 1 99 ? 7.771 0.713 -14.034 1.00 93.25 99 ARG A C 1
ATOM 811 O O . ARG A 1 99 ? 8.246 -0.290 -13.515 1.00 93.25 99 ARG A O 1
ATOM 818 N N . ASN A 1 100 ? 7.592 0.841 -15.341 1.00 93.56 100 ASN A N 1
ATOM 819 C CA . ASN A 1 100 ? 7.928 -0.194 -16.306 1.00 93.56 100 ASN A CA 1
ATOM 820 C C . ASN A 1 100 ? 9.186 0.251 -17.055 1.00 93.56 100 ASN A C 1
ATOM 822 O O . ASN A 1 100 ? 9.095 1.052 -17.986 1.00 93.56 100 ASN A O 1
ATOM 826 N N . TYR A 1 101 ? 10.353 -0.226 -16.630 1.00 91.94 101 TYR A N 1
ATOM 827 C CA . TYR A 1 101 ? 11.625 0.104 -17.263 1.00 91.94 101 TYR A CA 1
ATOM 828 C C . TYR A 1 101 ? 11.845 -0.751 -18.489 1.00 91.94 101 TYR A C 1
ATOM 830 O O . TYR A 1 101 ? 12.040 -1.957 -18.372 1.00 91.94 101 TYR A O 1
ATOM 838 N N . HIS A 1 102 ? 11.850 -0.120 -19.656 1.00 91.75 102 HIS A N 1
ATOM 839 C CA . HIS A 1 102 ? 12.111 -0.785 -20.923 1.00 91.75 102 HIS A CA 1
ATOM 840 C C . HIS A 1 102 ? 13.439 -0.328 -21.510 1.00 91.75 102 HIS A C 1
ATOM 842 O O . HIS A 1 102 ? 13.694 0.875 -21.650 1.00 91.75 102 HIS A O 1
ATOM 848 N N . ARG A 1 103 ? 14.273 -1.292 -21.902 1.00 90.06 103 ARG A N 1
ATOM 849 C CA . ARG A 1 103 ? 15.490 -1.008 -22.659 1.00 90.06 103 ARG A CA 1
ATOM 850 C C . ARG A 1 103 ? 15.214 -1.242 -24.132 1.00 90.06 103 ARG A C 1
ATOM 852 O O . ARG A 1 103 ? 14.940 -2.365 -24.538 1.00 90.06 103 ARG A O 1
ATOM 859 N N . ARG A 1 104 ? 15.352 -0.199 -24.949 1.00 88.12 104 ARG A N 1
ATOM 860 C CA . ARG A 1 104 ? 15.104 -0.309 -26.393 1.00 88.12 104 ARG A CA 1
ATOM 861 C C . ARG A 1 104 ? 16.077 -1.271 -27.064 1.00 88.12 104 ARG A C 1
ATOM 863 O O . ARG A 1 104 ? 17.275 -1.270 -26.761 1.00 88.12 104 ARG A O 1
ATOM 870 N N . LYS A 1 105 ? 15.569 -2.053 -28.014 1.00 87.88 105 LYS A N 1
ATOM 871 C CA . LYS A 1 105 ? 16.397 -2.822 -28.947 1.00 87.88 105 LYS A CA 1
ATOM 872 C C . LYS A 1 105 ? 16.874 -1.936 -30.105 1.00 87.88 105 LYS A C 1
ATOM 874 O O . LYS A 1 105 ? 16.209 -0.976 -30.482 1.00 87.88 105 LYS A O 1
ATOM 879 N N . LEU A 1 106 ? 18.030 -2.263 -30.687 1.00 83.50 106 LEU A N 1
ATOM 880 C CA . LEU A 1 106 ? 18.460 -1.667 -31.956 1.00 83.50 106 LEU A CA 1
ATOM 881 C C . LEU A 1 106 ? 17.525 -2.135 -33.085 1.00 83.50 106 LEU A C 1
ATOM 883 O O . LEU A 1 106 ? 17.302 -3.337 -33.239 1.00 83.50 106 LEU A O 1
ATOM 887 N N . GLY A 1 107 ? 16.998 -1.196 -33.874 1.00 85.75 107 GLY A N 1
ATOM 888 C CA . GLY A 1 107 ? 16.047 -1.472 -34.956 1.00 85.75 107 GLY A CA 1
ATOM 889 C C . GLY A 1 107 ? 14.586 -1.301 -34.527 1.00 85.75 107 GLY A C 1
ATOM 890 O O . GLY A 1 107 ? 14.238 -0.298 -33.907 1.00 85.75 107 GLY A O 1
ATOM 891 N N . VAL A 1 108 ? 13.724 -2.258 -34.895 1.00 84.19 108 VAL A N 1
ATOM 892 C CA . VAL A 1 108 ? 12.293 -2.240 -34.547 1.00 84.19 108 VAL A CA 1
ATOM 893 C C . VAL A 1 108 ? 12.104 -2.791 -33.135 1.00 84.19 108 VAL A C 1
ATOM 895 O O . VAL A 1 108 ? 12.383 -3.961 -32.868 1.00 84.19 108 VAL A O 1
ATOM 898 N N . ASP A 1 109 ? 11.637 -1.928 -32.240 1.00 83.00 109 ASP A N 1
ATOM 899 C CA . ASP A 1 109 ? 11.398 -2.231 -30.832 1.00 83.00 109 ASP A CA 1
ATOM 900 C C . ASP A 1 109 ? 9.925 -2.640 -30.633 1.00 83.00 109 ASP A C 1
ATOM 902 O O . ASP A 1 109 ? 9.038 -1.934 -31.123 1.00 83.00 109 ASP A O 1
ATOM 906 N N . PRO A 1 110 ? 9.630 -3.776 -29.975 1.00 79.81 110 PRO A N 1
ATOM 907 C CA . PRO A 1 110 ? 8.254 -4.199 -29.744 1.00 79.81 110 PRO A CA 1
ATOM 908 C C . PRO A 1 110 ? 7.519 -3.217 -28.826 1.00 79.81 110 PRO A C 1
ATOM 910 O O . PRO A 1 110 ? 8.083 -2.680 -27.873 1.00 79.81 110 PRO A O 1
ATOM 913 N N . GLU A 1 111 ? 6.229 -3.009 -29.090 1.00 81.94 111 GLU A N 1
ATOM 914 C CA . GLU A 1 111 ? 5.385 -2.185 -28.229 1.00 81.94 111 GLU A CA 1
ATOM 915 C C . GLU A 1 111 ? 5.147 -2.895 -26.886 1.00 81.94 111 GLU A C 1
ATOM 917 O O . GLU A 1 111 ? 4.555 -3.974 -26.832 1.00 81.94 111 GLU A O 1
ATOM 922 N N . VAL A 1 112 ? 5.592 -2.281 -25.788 1.00 83.31 112 VAL A N 1
ATOM 923 C CA . VAL A 1 112 ? 5.383 -2.805 -24.434 1.00 83.31 112 VAL A CA 1
ATOM 924 C C . VAL A 1 112 ? 4.067 -2.271 -23.879 1.00 83.31 112 VAL A C 1
ATOM 926 O O . VAL A 1 112 ? 3.975 -1.111 -23.476 1.00 83.31 112 VAL A O 1
ATOM 929 N N . LYS A 1 113 ? 3.048 -3.133 -23.831 1.00 85.44 113 LYS A N 1
ATOM 930 C CA . LYS A 1 113 ? 1.770 -2.859 -23.160 1.00 85.44 113 LYS A CA 1
ATOM 931 C C . LYS A 1 113 ? 1.667 -3.695 -21.891 1.00 85.44 113 LYS A C 1
ATOM 933 O O . LYS A 1 113 ? 1.616 -4.918 -21.957 1.00 85.44 113 LYS A O 1
ATOM 938 N N . LEU A 1 114 ? 1.642 -3.014 -20.750 1.00 88.50 114 LEU A N 1
ATOM 939 C CA . LEU A 1 114 ? 1.459 -3.606 -19.427 1.00 88.50 114 LEU A CA 1
ATOM 940 C C . LEU A 1 114 ? 0.215 -2.993 -18.784 1.00 88.50 114 LEU A C 1
ATOM 942 O O . LEU A 1 114 ? -0.035 -1.799 -18.944 1.00 88.50 114 LEU A O 1
ATOM 946 N N . ASP A 1 115 ? -0.545 -3.808 -18.052 1.00 90.19 115 ASP A N 1
ATOM 947 C CA . ASP A 1 115 ? -1.822 -3.399 -17.446 1.00 90.19 115 ASP A CA 1
ATOM 948 C C . ASP A 1 115 ? -1.648 -2.318 -16.367 1.00 90.19 115 ASP A C 1
ATOM 950 O O . ASP A 1 115 ? -2.557 -1.529 -16.106 1.00 90.19 115 ASP A O 1
ATOM 954 N N . PHE A 1 116 ? -0.478 -2.295 -15.724 1.00 92.69 116 PHE A N 1
ATOM 955 C CA . PHE A 1 116 ? -0.167 -1.418 -14.604 1.00 92.69 116 PHE A CA 1
ATOM 956 C C . PHE A 1 116 ? 1.155 -0.681 -14.811 1.00 92.69 116 PHE A C 1
ATOM 958 O O . PHE A 1 116 ? 2.110 -1.218 -15.374 1.00 92.69 116 PHE A O 1
ATOM 965 N N . GLY A 1 117 ? 1.216 0.535 -14.270 1.00 91.88 117 GLY A N 1
ATOM 966 C CA . GLY A 1 117 ? 2.422 1.352 -14.218 1.00 91.88 117 GLY A CA 1
ATOM 967 C C . GLY A 1 117 ? 2.663 2.232 -15.439 1.00 91.88 117 GLY A C 1
ATOM 968 O O . GLY A 1 117 ? 1.989 2.135 -16.462 1.00 91.88 117 GLY A O 1
ATOM 969 N N . SER A 1 118 ? 3.638 3.127 -15.304 1.00 91.19 118 SER A N 1
ATOM 970 C CA . SER A 1 118 ? 4.062 4.043 -16.366 1.00 91.19 118 SER A CA 1
ATOM 971 C C . SER A 1 118 ? 5.325 3.533 -17.055 1.00 91.19 118 SER A C 1
ATOM 973 O O . SER A 1 118 ? 6.292 3.178 -16.378 1.00 91.19 118 SER A O 1
ATOM 975 N N . LEU A 1 119 ? 5.339 3.542 -18.390 1.00 91.38 119 LEU A N 1
ATOM 976 C CA . LEU A 1 119 ? 6.514 3.187 -19.187 1.00 91.38 119 LEU A CA 1
ATOM 977 C C . LEU A 1 119 ? 7.622 4.236 -19.034 1.00 91.38 119 LEU A C 1
ATOM 979 O O . LEU A 1 119 ? 7.389 5.427 -19.234 1.00 91.38 119 LEU A O 1
ATOM 983 N N . ALA A 1 120 ? 8.830 3.775 -18.724 1.00 90.56 120 ALA A N 1
ATOM 984 C CA . ALA A 1 120 ? 10.041 4.576 -18.657 1.00 90.56 120 ALA A CA 1
ATOM 985 C C . ALA A 1 120 ? 11.131 3.909 -19.501 1.00 90.56 120 ALA A C 1
ATOM 987 O O . ALA A 1 120 ? 11.459 2.739 -19.310 1.00 90.56 120 ALA A O 1
ATOM 988 N N . TYR A 1 121 ? 11.702 4.649 -20.448 1.00 89.00 121 TYR A N 1
ATOM 989 C CA . TYR A 1 121 ? 12.837 4.157 -21.222 1.00 89.00 121 TYR A CA 1
ATOM 990 C C . TYR A 1 121 ? 14.121 4.392 -20.440 1.00 89.00 121 TYR A C 1
ATOM 992 O O . TYR A 1 121 ? 14.347 5.497 -19.951 1.00 89.00 121 TYR A O 1
ATOM 1000 N N . THR A 1 122 ? 14.968 3.370 -20.348 1.00 85.94 122 THR A N 1
ATOM 1001 C CA . THR A 1 122 ? 16.256 3.494 -19.664 1.00 85.94 122 THR A CA 1
ATOM 1002 C C . THR A 1 122 ? 17.394 2.853 -20.449 1.00 85.94 122 THR A C 1
ATOM 1004 O O . THR A 1 122 ? 17.212 1.878 -21.183 1.00 85.94 122 THR A O 1
ATOM 1007 N N . HIS A 1 123 ? 18.585 3.425 -20.287 1.00 79.25 123 HIS A N 1
ATOM 1008 C CA . HIS A 1 123 ? 19.838 2.894 -20.821 1.00 79.25 123 HIS A CA 1
ATOM 1009 C C . HIS A 1 123 ? 20.631 2.101 -19.772 1.00 79.25 123 HIS A C 1
ATOM 1011 O O . HIS A 1 123 ? 21.451 1.264 -20.148 1.00 79.25 123 HIS A O 1
ATOM 1017 N N . SER A 1 124 ? 20.357 2.329 -18.484 1.00 76.44 124 SER A N 1
ATOM 1018 C CA . SER A 1 124 ? 20.983 1.662 -17.339 1.00 76.44 124 SER A CA 1
ATOM 1019 C C . SER A 1 124 ? 19.929 1.019 -16.438 1.00 76.44 124 SER A C 1
ATOM 1021 O O . SER A 1 124 ? 18.793 1.489 -16.350 1.00 76.44 124 SER A O 1
ATOM 1023 N N . SER A 1 125 ? 20.291 -0.072 -15.768 1.00 75.50 125 SER A N 1
ATOM 1024 C CA . SER A 1 125 ? 19.410 -0.681 -14.773 1.00 75.50 125 SER A CA 1
ATOM 1025 C C . SER A 1 125 ? 19.498 0.056 -13.441 1.00 75.50 125 SER A C 1
ATOM 1027 O O . SER A 1 125 ? 20.571 0.525 -13.067 1.00 75.50 125 SER A O 1
ATOM 1029 N N . LEU A 1 126 ? 18.371 0.144 -12.734 1.00 72.19 126 LEU A N 1
ATOM 1030 C CA . LEU A 1 126 ? 18.326 0.565 -11.329 1.00 72.19 126 LEU A CA 1
ATOM 1031 C C . LEU A 1 126 ? 18.619 -0.591 -10.365 1.00 72.19 126 LEU A C 1
ATOM 1033 O O . LEU A 1 126 ? 18.779 -0.376 -9.169 1.00 72.19 126 LEU A O 1
ATOM 1037 N N . PHE A 1 127 ? 18.674 -1.814 -10.884 1.00 78.69 127 PHE A N 1
ATOM 1038 C CA . PHE A 1 127 ? 18.935 -3.023 -10.121 1.00 78.69 127 PHE A CA 1
ATOM 1039 C C . PHE A 1 127 ? 20.337 -3.551 -10.418 1.00 78.69 127 PHE A C 1
ATOM 1041 O O . PHE A 1 127 ? 20.998 -3.114 -11.360 1.00 78.69 127 PHE A O 1
ATOM 1048 N N . LEU A 1 128 ? 20.772 -4.529 -9.622 1.00 76.00 128 LEU A N 1
ATOM 1049 C CA . LEU A 1 128 ? 22.083 -5.168 -9.770 1.00 76.00 128 LEU A CA 1
ATOM 1050 C C . LEU A 1 128 ? 22.292 -5.766 -11.171 1.00 76.00 128 LEU A C 1
ATOM 1052 O O . LEU A 1 128 ? 23.409 -5.765 -11.685 1.00 76.00 128 LEU A O 1
ATOM 1056 N N . GLU A 1 129 ? 21.223 -6.256 -11.799 1.00 75.00 129 GLU A N 1
ATOM 1057 C CA . GLU A 1 129 ? 21.271 -6.848 -13.134 1.00 75.00 129 GLU A CA 1
ATOM 1058 C C . GLU A 1 129 ? 20.909 -5.846 -14.229 1.00 75.00 129 GLU A C 1
ATOM 1060 O O . GLU A 1 129 ? 19.973 -5.059 -14.096 1.00 75.00 129 GLU A O 1
ATOM 1065 N N . ASN A 1 130 ? 21.609 -5.922 -15.362 1.00 82.31 130 ASN A N 1
ATOM 1066 C CA . ASN A 1 130 ? 21.305 -5.114 -16.536 1.00 82.31 130 ASN A CA 1
ATOM 1067 C C . ASN A 1 130 ? 20.014 -5.574 -17.225 1.00 82.31 130 ASN A C 1
ATOM 1069 O O . ASN A 1 130 ? 19.859 -6.748 -17.551 1.00 82.31 130 ASN A O 1
ATOM 1073 N N . ILE A 1 131 ? 19.141 -4.624 -17.568 1.00 85.75 131 ILE A N 1
ATOM 1074 C CA . ILE A 1 131 ? 17.973 -4.889 -18.418 1.00 85.75 131 ILE A CA 1
ATOM 1075 C C . ILE A 1 131 ? 18.472 -5.262 -19.818 1.00 85.75 131 ILE A C 1
ATOM 1077 O O . ILE A 1 131 ? 19.318 -4.563 -20.387 1.00 85.75 131 ILE A O 1
ATOM 1081 N N . LEU A 1 132 ? 17.980 -6.363 -20.382 1.00 87.62 132 LEU A N 1
ATOM 1082 C CA . LEU A 1 132 ? 18.354 -6.800 -21.726 1.00 87.62 132 LEU A CA 1
ATOM 1083 C C . LEU A 1 132 ? 17.683 -5.913 -22.794 1.00 87.62 132 LEU A C 1
ATOM 1085 O O . LEU A 1 132 ? 16.554 -5.467 -22.609 1.00 87.62 132 LEU A O 1
ATOM 1089 N N . PRO A 1 133 ? 18.343 -5.624 -23.930 1.00 89.06 133 PRO A N 1
ATOM 1090 C CA . PRO A 1 133 ? 17.704 -4.879 -25.013 1.00 89.06 133 PRO A CA 1
ATOM 1091 C C . PRO A 1 133 ? 16.445 -5.588 -25.534 1.00 89.06 133 PRO A C 1
ATOM 1093 O O . PRO A 1 133 ? 16.488 -6.763 -25.897 1.00 89.06 133 PRO A O 1
ATOM 1096 N N . GLY A 1 134 ? 15.338 -4.855 -25.616 1.00 87.88 134 GLY A N 1
ATOM 1097 C CA . GLY A 1 134 ? 14.020 -5.347 -26.008 1.00 87.88 134 GLY A CA 1
ATOM 1098 C C . GLY A 1 134 ? 13.196 -5.938 -24.861 1.00 87.88 134 GLY A C 1
ATOM 1099 O O . GLY A 1 134 ? 12.103 -6.434 -25.128 1.00 87.88 134 GLY A O 1
ATOM 1100 N N . THR A 1 135 ? 13.685 -5.908 -23.615 1.00 88.44 135 THR A N 1
ATOM 1101 C CA . THR A 1 135 ? 12.929 -6.375 -22.445 1.00 88.44 135 THR A CA 1
ATOM 1102 C C . THR A 1 135 ? 12.506 -5.227 -21.535 1.00 88.44 135 THR A C 1
ATOM 1104 O O . THR A 1 135 ? 13.140 -4.167 -21.479 1.00 88.44 135 THR A O 1
ATOM 1107 N N . ALA A 1 136 ? 11.421 -5.476 -20.798 1.00 89.31 136 ALA A N 1
ATOM 1108 C CA . ALA A 1 136 ? 10.909 -4.584 -19.776 1.00 89.31 136 ALA A CA 1
ATOM 1109 C C . ALA A 1 136 ? 10.895 -5.269 -18.406 1.00 89.31 136 ALA A C 1
ATOM 1111 O O . ALA A 1 136 ? 10.575 -6.454 -18.302 1.00 89.31 136 ALA A O 1
ATOM 1112 N N . ILE A 1 137 ? 11.214 -4.507 -17.363 1.00 91.56 137 ILE A N 1
ATOM 1113 C CA . ILE A 1 137 ? 11.125 -4.922 -15.960 1.00 91.56 137 ILE A CA 1
ATOM 1114 C C . ILE A 1 137 ? 10.189 -3.956 -15.236 1.00 91.56 137 ILE A C 1
ATOM 1116 O O . ILE A 1 137 ? 10.307 -2.740 -15.389 1.00 91.56 137 ILE A O 1
ATOM 1120 N N . GLN A 1 138 ? 9.258 -4.490 -14.447 1.00 93.75 138 GLN A N 1
ATOM 1121 C CA . GLN A 1 138 ? 8.403 -3.679 -13.586 1.00 93.75 138 GLN A CA 1
ATOM 1122 C C . GLN A 1 138 ? 9.060 -3.496 -12.219 1.00 93.75 138 GLN A C 1
ATOM 1124 O O . GLN A 1 138 ? 9.624 -4.430 -11.655 1.00 93.75 138 GLN A O 1
ATOM 1129 N N . SER A 1 139 ? 8.964 -2.285 -11.688 1.00 93.94 139 SER A N 1
ATOM 1130 C CA . SER A 1 139 ? 9.512 -1.875 -10.401 1.00 93.94 139 SER A CA 1
ATOM 1131 C C . SER A 1 139 ? 8.423 -1.194 -9.584 1.00 93.94 139 SER A C 1
ATOM 1133 O O . SER A 1 139 ? 7.670 -0.380 -10.123 1.00 93.94 139 SER A O 1
ATOM 1135 N N . LEU A 1 140 ? 8.335 -1.515 -8.297 1.00 94.88 140 LEU A N 1
ATOM 1136 C CA . LEU A 1 140 ? 7.570 -0.749 -7.322 1.00 94.88 140 LEU A CA 1
ATOM 1137 C C . LEU A 1 140 ? 8.519 0.224 -6.623 1.00 94.88 140 LEU A C 1
ATOM 1139 O O . LEU A 1 140 ? 9.518 -0.194 -6.042 1.00 94.88 140 LEU A O 1
ATOM 1143 N N . GLU A 1 141 ? 8.197 1.514 -6.669 1.00 91.75 141 GLU A N 1
ATOM 1144 C CA . GLU A 1 141 ? 9.096 2.566 -6.189 1.00 91.75 141 GLU A CA 1
ATOM 1145 C C . GLU A 1 141 ? 8.393 3.574 -5.298 1.00 91.75 141 GLU A C 1
ATOM 1147 O O . GLU A 1 141 ? 7.298 4.041 -5.609 1.00 91.75 141 GLU A O 1
ATOM 1152 N N . ASN A 1 142 ? 9.061 3.953 -4.215 1.00 91.88 142 ASN A N 1
ATOM 1153 C CA . ASN A 1 142 ? 8.725 5.096 -3.376 1.00 91.88 142 ASN A CA 1
ATOM 1154 C C . ASN A 1 142 ? 10.024 5.705 -2.810 1.00 91.88 142 ASN A C 1
ATOM 1156 O O . ASN A 1 142 ? 11.123 5.316 -3.192 1.00 91.88 142 ASN A O 1
ATOM 1160 N N . ASN A 1 143 ? 9.916 6.663 -1.888 1.00 90.75 143 ASN A N 1
ATOM 1161 C CA . ASN A 1 143 ? 11.098 7.307 -1.296 1.00 90.75 143 ASN A CA 1
ATOM 1162 C C . ASN A 1 143 ? 11.883 6.407 -0.321 1.00 90.75 143 ASN A C 1
ATOM 1164 O O . ASN A 1 143 ? 12.967 6.787 0.118 1.00 90.75 143 ASN A O 1
ATOM 1168 N N . MET A 1 144 ? 11.331 5.254 0.062 1.00 91.56 144 MET A N 1
ATOM 1169 C CA . MET A 1 144 ? 11.949 4.315 0.997 1.00 91.56 144 MET A CA 1
ATOM 1170 C C . MET A 1 144 ? 12.730 3.214 0.284 1.00 91.56 144 MET A C 1
ATOM 1172 O O . MET A 1 144 ? 13.806 2.847 0.747 1.00 91.56 144 MET A O 1
ATOM 1176 N N . TYR A 1 145 ? 12.201 2.682 -0.818 1.00 92.50 145 TYR A N 1
ATOM 1177 C CA . TYR A 1 145 ? 12.811 1.579 -1.552 1.00 92.50 145 TYR A CA 1
ATOM 1178 C C . TYR A 1 145 ? 12.390 1.559 -3.025 1.00 92.50 145 TYR A C 1
ATOM 1180 O O . TYR A 1 145 ? 11.367 2.121 -3.429 1.00 92.50 145 TYR A O 1
ATOM 1188 N N . SER A 1 146 ? 13.178 0.837 -3.819 1.00 93.19 146 SER A N 1
ATOM 1189 C CA . SER A 1 146 ? 12.812 0.360 -5.155 1.00 93.19 146 SER A CA 1
ATOM 1190 C C . SER A 1 146 ? 12.923 -1.160 -5.188 1.00 93.19 146 SER A C 1
ATOM 1192 O O . SER A 1 146 ? 13.846 -1.721 -4.605 1.00 93.19 146 SER A O 1
ATOM 1194 N N . VAL A 1 147 ? 11.987 -1.850 -5.833 1.00 94.50 147 VAL A N 1
ATOM 1195 C CA . VAL A 1 147 ? 11.961 -3.320 -5.815 1.00 94.50 147 VAL A CA 1
ATOM 1196 C C . VAL A 1 147 ? 11.379 -3.877 -7.113 1.00 94.50 147 VAL A C 1
ATOM 1198 O O . VAL A 1 147 ? 10.350 -3.373 -7.572 1.00 94.50 147 VAL A O 1
ATOM 1201 N N . PRO A 1 148 ? 11.992 -4.902 -7.738 1.00 94.88 148 PRO A N 1
ATOM 1202 C CA . PRO A 1 148 ? 11.410 -5.522 -8.918 1.00 94.88 148 PRO A CA 1
ATOM 1203 C C . PRO A 1 148 ? 10.130 -6.274 -8.540 1.00 94.88 148 PRO A C 1
ATOM 1205 O O . PRO A 1 148 ? 10.060 -6.937 -7.501 1.00 94.88 148 PRO A O 1
ATOM 1208 N N . ILE A 1 149 ? 9.118 -6.183 -9.400 1.00 96.19 149 ILE A N 1
ATOM 1209 C CA . ILE A 1 149 ? 7.833 -6.857 -9.213 1.00 96.19 149 ILE A CA 1
ATOM 1210 C C . ILE A 1 149 ? 7.479 -7.708 -10.429 1.00 96.19 149 ILE A C 1
ATOM 1212 O O . ILE A 1 149 ? 7.749 -7.340 -11.573 1.00 96.19 149 ILE A O 1
ATOM 1216 N N . PHE A 1 150 ? 6.824 -8.836 -10.177 1.00 95.19 150 PHE A N 1
ATOM 1217 C CA . PHE A 1 150 ? 6.456 -9.807 -11.203 1.00 95.19 150 PHE A CA 1
ATOM 1218 C C . PHE A 1 150 ? 4.962 -10.088 -11.120 1.00 95.19 150 PHE A C 1
ATOM 1220 O O . PHE A 1 150 ? 4.465 -10.475 -10.066 1.00 95.19 150 PHE A O 1
ATOM 1227 N N . GLN A 1 151 ? 4.226 -9.881 -12.211 1.00 95.50 151 GLN A N 1
ATOM 1228 C CA . GLN A 1 151 ? 2.784 -10.123 -12.231 1.00 95.50 151 GLN A CA 1
ATOM 1229 C C . GLN A 1 151 ? 2.488 -11.625 -12.336 1.00 95.50 151 GLN A C 1
ATOM 1231 O O . GLN A 1 151 ? 2.942 -12.297 -13.261 1.00 95.50 151 GLN A O 1
ATOM 1236 N N . HIS A 1 152 ? 1.671 -12.145 -11.421 1.00 94.69 152 HIS A N 1
ATOM 1237 C CA . HIS A 1 152 ? 1.217 -13.534 -11.413 1.00 94.69 152 HIS A CA 1
ATOM 1238 C C . HIS A 1 152 ? -0.287 -13.632 -11.675 1.00 94.69 152 HIS A C 1
ATOM 1240 O O . HIS A 1 152 ? -1.072 -12.718 -11.402 1.00 94.69 152 HIS A O 1
ATOM 1246 N N . LYS A 1 153 ? -0.712 -14.783 -12.207 1.00 92.44 153 LYS A N 1
ATOM 1247 C CA . LYS A 1 153 ? -2.135 -15.090 -12.375 1.00 92.44 153 LYS A CA 1
ATOM 1248 C C . LYS A 1 153 ? -2.716 -15.518 -11.023 1.00 92.44 153 LYS A C 1
ATOM 1250 O O . LYS A 1 153 ? -2.253 -16.522 -10.479 1.00 92.44 153 LYS A O 1
ATOM 1255 N N . PRO A 1 154 ? -3.720 -14.807 -10.484 1.00 88.56 154 PRO A N 1
ATOM 1256 C CA . PRO A 1 154 ? -4.348 -15.205 -9.233 1.00 88.56 154 PRO A CA 1
ATOM 1257 C C . PRO A 1 154 ? -5.145 -16.501 -9.414 1.00 88.56 154 PRO A C 1
ATOM 1259 O O . PRO A 1 154 ? -5.701 -16.756 -10.488 1.00 88.56 154 PRO A O 1
ATOM 1262 N N . LYS A 1 155 ? -5.232 -17.312 -8.357 1.00 89.75 155 LYS A N 1
ATOM 1263 C CA . LYS A 1 155 ? -6.053 -18.528 -8.371 1.00 89.75 155 LYS A CA 1
ATOM 1264 C C . LYS A 1 155 ? -7.533 -18.152 -8.388 1.00 89.75 155 LYS A C 1
ATOM 1266 O O . LYS A 1 155 ? -7.963 -17.213 -7.724 1.00 89.75 155 LYS A O 1
ATOM 1271 N N . CYS A 1 156 ? -8.336 -18.911 -9.130 1.00 88.19 156 CYS A N 1
ATOM 1272 C CA . CYS A 1 156 ? -9.785 -18.699 -9.202 1.00 88.19 156 CYS A CA 1
ATOM 1273 C C . CYS A 1 156 ? -10.526 -19.056 -7.901 1.00 88.19 156 CYS A C 1
ATOM 1275 O O . CYS A 1 156 ? -11.690 -18.696 -7.750 1.00 88.19 156 CYS A O 1
ATOM 1277 N N . THR A 1 157 ? -9.857 -19.754 -6.984 1.00 94.69 157 THR A N 1
ATOM 1278 C CA . THR A 1 157 ? -10.366 -20.146 -5.665 1.00 94.69 157 THR A CA 1
ATOM 1279 C C . THR A 1 157 ? -10.322 -19.017 -4.646 1.00 94.69 157 THR A C 1
ATOM 1281 O O . THR A 1 157 ? -11.033 -19.072 -3.644 1.00 94.69 157 THR A O 1
ATOM 1284 N N . ASP A 1 158 ? -9.494 -18.005 -4.892 1.00 94.12 158 ASP A N 1
ATOM 1285 C CA . ASP A 1 158 ? -9.131 -17.033 -3.876 1.00 94.12 158 ASP A CA 1
ATOM 1286 C C . ASP A 1 158 ? -9.977 -15.764 -4.044 1.00 94.12 158 ASP A C 1
ATOM 1288 O O . ASP A 1 158 ? -10.338 -15.353 -5.150 1.00 94.12 158 ASP A O 1
ATOM 1292 N N . PHE A 1 159 ? -10.317 -15.124 -2.927 1.00 94.75 159 PHE A N 1
ATOM 1293 C CA . PHE A 1 159 ? -11.121 -13.904 -2.893 1.00 94.75 159 PHE A CA 1
ATOM 1294 C C . PHE A 1 159 ? -10.581 -12.954 -1.833 1.00 94.75 159 PHE A C 1
ATOM 1296 O O . PHE A 1 159 ? -10.014 -13.378 -0.829 1.00 94.75 159 PHE A O 1
ATOM 1303 N N . LEU A 1 160 ? -10.816 -11.656 -2.026 1.00 94.38 160 LEU A N 1
ATOM 1304 C CA . LEU A 1 160 ? -10.482 -10.656 -1.022 1.00 94.38 160 LEU A CA 1
ATOM 1305 C C . LEU A 1 160 ? -11.699 -10.410 -0.126 1.00 94.38 160 LEU A C 1
ATOM 1307 O O . LEU A 1 160 ? -12.707 -9.843 -0.564 1.00 94.38 160 LEU A O 1
ATOM 1311 N N . LEU A 1 161 ? -11.584 -10.831 1.134 1.00 94.19 161 LEU A N 1
ATOM 1312 C CA . LEU A 1 161 ? -12.552 -10.547 2.188 1.00 94.19 161 LEU A CA 1
ATOM 1313 C C . LEU A 1 161 ? -12.140 -9.275 2.937 1.00 94.19 161 LEU A C 1
ATOM 1315 O O . LEU A 1 161 ? -11.043 -9.181 3.480 1.00 94.19 161 LEU A O 1
ATOM 1319 N N . ILE A 1 162 ? -13.044 -8.304 3.002 1.00 93.62 162 ILE A N 1
ATOM 1320 C CA . ILE A 1 162 ? -12.851 -7.052 3.733 1.00 93.62 162 ILE A CA 1
ATOM 1321 C C . ILE A 1 162 ? -13.770 -7.062 4.939 1.00 93.62 162 ILE A C 1
ATOM 1323 O O . ILE A 1 162 ? -14.993 -7.156 4.813 1.00 93.62 162 ILE A O 1
ATOM 1327 N N . ARG A 1 163 ? -13.172 -6.910 6.114 1.00 88.69 163 ARG A N 1
ATOM 1328 C CA . ARG A 1 163 ? -13.881 -6.816 7.385 1.00 88.69 163 ARG A CA 1
ATOM 1329 C C . ARG A 1 163 ? -13.892 -5.370 7.871 1.00 88.69 163 ARG A C 1
ATOM 1331 O O . ARG A 1 163 ? -12.850 -4.721 7.924 1.00 88.69 163 ARG A O 1
ATOM 1338 N N . THR A 1 164 ? -15.055 -4.890 8.294 1.00 87.25 164 THR A N 1
ATOM 1339 C CA . THR A 1 164 ? -15.180 -3.687 9.130 1.00 87.25 164 THR A CA 1
ATOM 1340 C C . THR A 1 164 ? -15.564 -4.077 10.560 1.00 87.25 164 THR A C 1
ATOM 1342 O O . THR A 1 164 ? -15.629 -5.257 10.906 1.00 87.25 164 THR A O 1
ATOM 1345 N N . LYS A 1 165 ? -15.805 -3.093 11.436 1.00 80.69 165 LYS A N 1
ATOM 1346 C CA . LYS A 1 165 ? -16.269 -3.362 12.808 1.00 80.69 165 LYS A CA 1
ATOM 1347 C C . LYS A 1 165 ? -17.604 -4.119 12.845 1.00 80.69 165 LYS A C 1
ATOM 1349 O O . LYS A 1 165 ? -17.844 -4.839 13.808 1.00 80.69 165 LYS A O 1
ATOM 1354 N N . GLU A 1 166 ? -18.431 -3.952 11.816 1.00 79.75 166 GLU A N 1
ATOM 1355 C CA . GLU A 1 166 ? -19.837 -4.372 11.802 1.00 79.75 166 GLU A CA 1
ATOM 1356 C C . GLU A 1 166 ? -20.166 -5.335 10.656 1.00 79.75 166 GLU A C 1
ATOM 1358 O O . GLU A 1 166 ? -21.080 -6.143 10.781 1.00 79.75 166 GLU A O 1
ATOM 1363 N N . GLU A 1 167 ? -19.432 -5.280 9.542 1.00 87.44 167 GLU A N 1
ATOM 1364 C CA . GLU A 1 167 ? -19.848 -5.914 8.291 1.00 87.44 167 GLU A CA 1
ATOM 1365 C C . GLU A 1 167 ? -18.693 -6.624 7.581 1.00 87.44 167 GLU A C 1
ATOM 1367 O O . GLU A 1 167 ? -17.518 -6.271 7.730 1.00 87.44 167 GLU A O 1
ATOM 1372 N N . PHE A 1 168 ? -19.055 -7.592 6.740 1.00 91.19 168 PHE A N 1
ATOM 1373 C CA . PHE A 1 168 ? -18.146 -8.254 5.815 1.00 91.19 168 PHE A CA 1
ATOM 1374 C C . PHE A 1 168 ? -18.509 -7.943 4.372 1.00 91.19 168 PHE A C 1
ATOM 1376 O O . PHE A 1 168 ? -19.680 -7.926 3.983 1.00 91.19 168 PHE A O 1
ATOM 1383 N N . PHE A 1 169 ? -17.473 -7.761 3.567 1.00 95.38 169 PHE A N 1
ATOM 1384 C CA . PHE A 1 169 ? -17.584 -7.527 2.143 1.00 95.38 169 PHE A CA 1
ATOM 1385 C C . PHE A 1 169 ? -16.661 -8.463 1.391 1.00 95.38 169 PHE A C 1
ATOM 1387 O O . PHE A 1 169 ? -15.565 -8.760 1.858 1.00 95.38 169 PHE A O 1
ATOM 1394 N N . ILE A 1 170 ? -17.080 -8.879 0.204 1.00 95.94 170 ILE A N 1
ATOM 1395 C CA . ILE A 1 170 ? -16.267 -9.716 -0.672 1.00 95.94 170 ILE A CA 1
ATOM 1396 C C . ILE A 1 170 ? -16.094 -9.061 -2.032 1.00 95.94 170 ILE A C 1
ATOM 1398 O O . ILE A 1 170 ? -17.006 -8.424 -2.579 1.00 95.94 170 ILE A O 1
ATOM 1402 N N . ARG A 1 171 ? -14.899 -9.237 -2.587 1.00 94.44 171 ARG A N 1
ATOM 1403 C CA . ARG A 1 171 ? -14.573 -8.851 -3.953 1.00 94.44 171 ARG A CA 1
ATOM 1404 C C . ARG A 1 171 ? -13.659 -9.882 -4.608 1.00 94.44 171 ARG A C 1
ATOM 1406 O O . ARG A 1 171 ? -13.022 -10.691 -3.936 1.00 94.44 171 ARG A O 1
ATOM 1413 N N . LYS A 1 172 ? -13.649 -9.867 -5.944 1.00 92.75 172 LYS A N 1
ATOM 1414 C CA . LYS A 1 172 ? -12.790 -10.736 -6.757 1.00 92.75 172 LYS A CA 1
ATOM 1415 C C . LYS A 1 172 ? -11.328 -10.537 -6.352 1.00 92.75 172 LYS A C 1
ATOM 1417 O O . LYS A 1 172 ? -10.948 -9.408 -6.030 1.00 92.75 172 LYS A O 1
ATOM 1422 N N . HIS A 1 173 ? -10.540 -11.610 -6.400 1.00 92.44 173 HIS A N 1
ATOM 1423 C CA . HIS A 1 173 ? -9.100 -11.513 -6.207 1.00 92.44 173 HIS A CA 1
ATOM 1424 C C . HIS A 1 173 ? -8.503 -10.456 -7.152 1.00 92.44 173 HIS A C 1
ATOM 1426 O O . HIS A 1 173 ? -8.748 -10.523 -8.364 1.00 92.44 173 HIS A O 1
ATOM 1432 N N . PRO A 1 174 ? -7.775 -9.463 -6.623 1.00 93.12 174 PRO A N 1
ATOM 1433 C CA . PRO A 1 174 ? -7.137 -8.432 -7.435 1.00 93.12 174 PRO A CA 1
ATOM 1434 C C . PRO A 1 174 ? -5.949 -8.984 -8.234 1.00 93.12 174 PRO A C 1
ATOM 1436 O O . PRO A 1 174 ? -5.586 -10.157 -8.105 1.00 93.12 174 PRO A O 1
ATOM 1439 N N . ALA A 1 175 ? -5.337 -8.135 -9.063 1.00 93.06 175 ALA A N 1
ATOM 1440 C CA . ALA A 1 175 ? -4.061 -8.466 -9.691 1.00 93.06 175 ALA A CA 1
ATOM 1441 C C . ALA A 1 175 ? -3.013 -8.757 -8.607 1.00 93.06 175 ALA A C 1
ATOM 1443 O O . ALA A 1 175 ? -2.969 -8.050 -7.600 1.00 93.06 175 ALA A O 1
ATOM 1444 N N . LEU A 1 176 ? -2.214 -9.803 -8.802 1.00 95.81 176 LEU A N 1
ATOM 1445 C CA . LEU A 1 176 ? -1.201 -10.249 -7.852 1.00 95.81 176 LEU A CA 1
ATOM 1446 C C . LEU A 1 176 ? 0.183 -9.978 -8.429 1.00 95.81 176 LEU A C 1
ATOM 1448 O O . LEU A 1 176 ? 0.466 -10.369 -9.561 1.00 95.81 176 LEU A O 1
ATOM 1452 N N . PHE A 1 177 ? 1.033 -9.353 -7.630 1.00 97.06 177 PHE A N 1
ATOM 1453 C CA . PHE A 1 177 ? 2.445 -9.181 -7.905 1.00 97.06 177 PHE A CA 1
ATOM 1454 C C . PHE A 1 177 ? 3.257 -9.842 -6.809 1.00 97.06 177 PHE A C 1
ATOM 1456 O O . PHE A 1 177 ? 3.002 -9.619 -5.628 1.00 97.06 177 PHE A O 1
ATOM 1463 N N . VAL A 1 178 ? 4.256 -10.610 -7.217 1.00 97.50 178 VAL A N 1
ATOM 1464 C CA . VAL A 1 178 ? 5.316 -11.070 -6.328 1.00 97.50 178 VAL A CA 1
ATOM 1465 C C . VAL A 1 178 ? 6.388 -9.989 -6.305 1.00 97.50 178 VAL A C 1
ATOM 1467 O O . VAL A 1 178 ? 6.837 -9.527 -7.357 1.00 97.50 178 VAL A O 1
ATOM 1470 N N . VAL A 1 179 ? 6.754 -9.554 -5.106 1.00 96.94 179 VAL A N 1
ATOM 1471 C CA . VAL A 1 179 ? 7.747 -8.511 -4.858 1.00 96.94 179 VAL A CA 1
ATOM 1472 C C . VAL A 1 179 ? 9.075 -9.174 -4.524 1.00 96.94 179 VAL A C 1
ATOM 1474 O O . VAL A 1 179 ? 9.143 -10.003 -3.615 1.00 96.94 179 VAL A O 1
ATOM 1477 N N . GLY A 1 180 ? 10.112 -8.828 -5.288 1.00 95.44 180 GLY A N 1
ATOM 1478 C CA . GLY A 1 180 ? 11.469 -9.328 -5.091 1.00 95.44 180 GLY A CA 1
ATOM 1479 C C . GLY A 1 180 ? 12.168 -8.723 -3.871 1.00 95.44 180 GLY A C 1
ATOM 1480 O O . GLY A 1 180 ? 11.533 -8.240 -2.940 1.00 95.44 180 GLY A O 1
ATOM 1481 N N . GLN A 1 181 ? 13.498 -8.759 -3.892 1.00 94.06 181 GLN A N 1
ATOM 1482 C CA . GLN A 1 181 ? 14.334 -8.193 -2.835 1.00 94.06 181 GLN A CA 1
ATOM 1483 C C . GLN A 1 181 ? 14.356 -6.662 -2.901 1.00 94.06 181 GLN A C 1
ATOM 1485 O O . GLN A 1 181 ? 14.638 -6.096 -3.963 1.00 94.06 181 GLN A O 1
ATOM 1490 N N . GLU A 1 182 ? 14.089 -6.000 -1.773 1.00 93.75 182 GLU A N 1
ATOM 1491 C CA . GLU A 1 182 ? 14.123 -4.541 -1.697 1.00 93.75 182 GLU A CA 1
ATOM 1492 C C . GLU A 1 182 ? 15.533 -3.994 -1.957 1.00 93.75 182 GLU A C 1
ATOM 1494 O O . GLU A 1 182 ? 16.537 -4.518 -1.473 1.00 93.75 182 GLU A O 1
ATOM 1499 N N . HIS A 1 183 ? 15.596 -2.890 -2.701 1.00 92.62 183 HIS A N 1
ATOM 1500 C CA . HIS A 1 183 ? 16.747 -1.999 -2.763 1.00 92.62 183 HIS A CA 1
ATOM 1501 C C . HIS A 1 183 ? 16.426 -0.744 -1.932 1.00 92.62 183 HIS A C 1
ATOM 1503 O O . HIS A 1 183 ? 15.748 0.162 -2.434 1.00 92.62 183 HIS A O 1
ATOM 1509 N N . PRO A 1 184 ? 16.838 -0.690 -0.649 1.00 93.00 184 PRO A N 1
ATOM 1510 C CA . PRO A 1 184 ? 16.492 0.408 0.247 1.00 93.00 184 PRO A CA 1
ATOM 1511 C C . PRO A 1 184 ? 17.194 1.703 -0.163 1.00 93.00 184 PRO A C 1
ATOM 1513 O O . PRO A 1 184 ? 18.409 1.730 -0.348 1.00 93.00 184 PRO A O 1
ATOM 1516 N N . SER A 1 185 ? 16.437 2.793 -0.244 1.00 90.31 185 SER A N 1
ATOM 1517 C CA . SER A 1 185 ? 16.947 4.155 -0.447 1.00 90.31 185 SER A CA 1
ATOM 1518 C C . SER A 1 185 ? 16.874 5.012 0.819 1.00 90.31 185 SER A C 1
ATOM 1520 O O . SER A 1 185 ? 17.349 6.146 0.821 1.00 90.31 185 SER A O 1
ATOM 1522 N N . PHE A 1 186 ? 16.272 4.491 1.892 1.00 91.44 186 PHE A N 1
ATOM 1523 C CA . PHE A 1 186 ? 16.152 5.164 3.180 1.00 91.44 186 PHE A CA 1
ATOM 1524 C C . PHE A 1 186 ? 16.916 4.402 4.266 1.00 91.44 186 PHE A C 1
ATOM 1526 O O . PHE A 1 186 ? 16.757 3.194 4.430 1.00 91.44 186 PHE A O 1
ATOM 1533 N N . GLU A 1 187 ? 17.747 5.113 5.024 1.00 92.19 187 GLU A N 1
ATOM 1534 C CA . GLU A 1 187 ? 18.542 4.513 6.093 1.00 92.19 187 GLU A CA 1
ATOM 1535 C C . GLU A 1 187 ? 17.670 4.212 7.317 1.00 92.19 187 GLU A C 1
ATOM 1537 O O . GLU A 1 187 ? 17.002 5.092 7.866 1.00 92.19 187 GLU A O 1
ATOM 1542 N N . VAL A 1 188 ? 17.694 2.959 7.775 1.00 93.00 188 VAL A N 1
ATOM 1543 C CA . VAL A 1 188 ? 17.038 2.571 9.025 1.00 93.00 188 VAL A CA 1
ATOM 1544 C C . VAL A 1 188 ? 17.947 2.973 10.191 1.00 93.00 188 VAL A C 1
ATOM 1546 O O . VAL A 1 188 ? 19.059 2.453 10.295 1.00 93.00 188 VAL A O 1
ATOM 1549 N N . PRO A 1 189 ? 17.511 3.873 11.091 1.00 93.75 189 PRO A N 1
ATOM 1550 C CA . PRO A 1 189 ? 18.358 4.332 12.180 1.00 93.75 189 PRO A CA 1
ATOM 1551 C C . PRO A 1 189 ? 18.622 3.205 13.182 1.00 93.75 189 PRO A C 1
ATOM 1553 O O . PRO A 1 189 ? 17.701 2.511 13.621 1.00 93.75 189 PRO A O 1
ATOM 1556 N N . SER A 1 190 ? 19.875 3.074 13.618 1.00 94.75 190 SER A N 1
ATOM 1557 C CA . SER A 1 190 ? 20.250 2.102 14.648 1.00 94.75 190 SER A CA 1
ATOM 1558 C C . SER A 1 190 ? 19.541 2.379 15.983 1.00 94.75 190 SER A C 1
ATOM 1560 O O . SER A 1 190 ? 19.315 3.552 16.327 1.00 94.75 190 SER A O 1
ATOM 1562 N N . PRO A 1 191 ? 19.242 1.339 16.785 1.00 94.44 191 PRO A N 1
ATOM 1563 C CA . PRO A 1 191 ? 18.665 1.504 18.118 1.00 94.44 191 PRO A CA 1
ATOM 1564 C C . PRO A 1 191 ? 19.486 2.467 18.985 1.00 94.44 191 PRO A C 1
ATOM 1566 O O . PRO A 1 191 ? 20.714 2.414 18.983 1.00 94.44 191 PRO A O 1
ATOM 1569 N N . ASN A 1 192 ? 18.810 3.352 19.725 1.00 93.44 192 ASN A N 1
ATOM 1570 C CA . ASN A 1 192 ? 19.416 4.369 20.603 1.00 93.44 192 ASN A CA 1
ATOM 1571 C C . ASN A 1 192 ? 20.394 5.347 19.921 1.00 93.44 192 ASN A C 1
ATOM 1573 O O . ASN A 1 192 ? 21.081 6.111 20.599 1.00 93.44 192 ASN A O 1
ATOM 1577 N N . SER A 1 193 ? 20.457 5.367 18.587 1.00 96.75 193 SER A N 1
ATOM 1578 C CA . SER A 1 193 ? 21.240 6.363 17.860 1.00 96.75 193 SER A CA 1
ATOM 1579 C C . SER A 1 193 ? 20.689 7.774 18.085 1.00 96.75 193 SER A C 1
ATOM 1581 O O . SER A 1 193 ? 19.523 7.980 18.449 1.00 96.75 193 SER A O 1
ATOM 1583 N N . LYS A 1 194 ? 21.518 8.784 17.803 1.00 96.00 194 LYS A N 1
ATOM 1584 C CA . LYS A 1 194 ? 21.078 10.184 17.810 1.00 96.00 194 LYS A CA 1
ATOM 1585 C C . LYS A 1 194 ? 19.921 10.412 16.830 1.00 96.00 194 LYS A C 1
ATOM 1587 O O . LYS A 1 194 ? 18.983 11.125 17.167 1.00 96.00 194 LYS A O 1
ATOM 1592 N N . ALA A 1 195 ? 19.963 9.773 15.659 1.00 94.50 195 ALA A N 1
ATOM 1593 C CA . ALA A 1 195 ? 18.897 9.843 14.663 1.00 94.50 195 ALA A CA 1
ATOM 1594 C C . ALA A 1 195 ? 17.569 9.288 15.207 1.00 94.50 195 ALA A C 1
ATOM 1596 O O . ALA A 1 195 ? 16.556 9.980 15.143 1.00 94.50 195 ALA A O 1
ATOM 1597 N N . ALA A 1 196 ? 17.585 8.101 15.829 1.00 94.38 196 ALA A N 1
ATOM 1598 C CA . ALA A 1 196 ? 16.397 7.519 16.459 1.00 94.38 196 ALA A CA 1
ATOM 1599 C C . ALA A 1 196 ? 15.859 8.403 17.599 1.00 94.38 196 ALA A C 1
ATOM 1601 O O . ALA A 1 196 ? 14.662 8.671 17.675 1.00 94.38 196 ALA A O 1
ATOM 1602 N N . THR A 1 197 ? 16.747 8.909 18.457 1.00 95.62 197 THR A N 1
ATOM 1603 C CA . THR A 1 197 ? 16.374 9.778 19.587 1.00 95.62 197 THR A CA 1
ATOM 1604 C C . THR A 1 197 ? 15.731 11.083 19.111 1.00 95.62 197 THR A C 1
ATOM 1606 O O . THR A 1 197 ? 14.702 11.500 19.645 1.00 95.62 197 THR A O 1
ATOM 1609 N N . ASN A 1 198 ? 16.302 11.710 18.078 1.00 95.75 198 ASN A N 1
ATOM 1610 C CA . ASN A 1 198 ? 15.741 12.913 17.466 1.00 95.75 198 ASN A CA 1
ATOM 1611 C C . ASN A 1 198 ? 14.374 12.630 16.838 1.00 95.75 198 ASN A C 1
ATOM 1613 O O . ASN A 1 198 ? 13.433 13.375 17.093 1.00 95.75 198 ASN A O 1
ATOM 1617 N N . PHE A 1 199 ? 14.235 11.518 16.108 1.00 94.06 199 PHE A N 1
ATOM 1618 C CA . PHE A 1 199 ? 12.953 11.106 15.541 1.00 94.06 199 PHE A CA 1
ATOM 1619 C C . PHE A 1 199 ? 11.868 10.968 16.617 1.00 94.06 199 PHE A C 1
ATOM 1621 O O . PHE A 1 199 ? 10.784 11.523 16.459 1.00 94.06 199 PHE A O 1
ATOM 1628 N N . PHE A 1 200 ? 12.150 10.286 17.735 1.00 93.56 200 PHE A N 1
ATOM 1629 C CA . PHE A 1 200 ? 11.176 10.146 18.824 1.00 93.56 200 PHE A CA 1
ATOM 1630 C C . PHE A 1 200 ? 10.795 11.491 19.445 1.00 93.56 200 PHE A C 1
ATOM 1632 O O . PHE A 1 200 ? 9.616 11.732 19.709 1.00 93.56 200 PHE A O 1
ATOM 1639 N N . LYS A 1 201 ? 11.773 12.379 19.648 1.00 94.50 201 LYS A N 1
ATOM 1640 C CA . LYS A 1 201 ? 11.525 13.732 20.155 1.00 94.50 201 LYS A CA 1
ATOM 1641 C C . LYS A 1 201 ? 10.597 14.511 19.218 1.00 94.50 201 LYS A C 1
ATOM 1643 O O . LYS A 1 201 ? 9.597 15.064 19.679 1.00 94.50 201 LYS A O 1
ATOM 1648 N N . ASP A 1 202 ? 10.898 14.519 17.923 1.00 96.00 202 ASP A N 1
ATOM 1649 C CA . ASP A 1 202 ? 10.116 15.241 16.917 1.00 96.00 202 ASP A CA 1
ATOM 1650 C C . ASP A 1 202 ? 8.717 14.632 16.749 1.00 96.00 202 ASP A C 1
ATOM 1652 O O . ASP A 1 202 ? 7.728 15.358 16.631 1.00 96.00 202 ASP A O 1
ATOM 1656 N N . PHE A 1 203 ? 8.609 13.303 16.823 1.00 94.19 203 PHE A N 1
ATOM 1657 C CA . PHE A 1 203 ? 7.340 12.584 16.770 1.00 94.19 203 PHE A CA 1
ATOM 1658 C C . PHE A 1 203 ? 6.421 12.942 17.945 1.00 94.19 203 PHE A C 1
ATOM 1660 O O . PHE A 1 203 ? 5.264 13.312 17.726 1.00 94.19 203 PHE A O 1
ATOM 1667 N N . ILE A 1 204 ? 6.927 12.885 19.184 1.00 94.12 204 ILE A N 1
ATOM 1668 C CA . ILE A 1 204 ? 6.155 13.252 20.384 1.00 94.12 204 ILE A CA 1
ATOM 1669 C C . ILE A 1 204 ? 5.741 14.724 20.313 1.00 94.12 204 ILE A C 1
ATOM 1671 O O . ILE A 1 204 ? 4.593 15.063 20.599 1.00 94.12 204 ILE A O 1
ATOM 1675 N N . MET A 1 205 ? 6.645 15.600 19.876 1.00 94.94 205 MET A N 1
ATOM 1676 C CA . MET A 1 205 ? 6.354 17.020 19.711 1.00 94.94 205 MET A CA 1
ATOM 1677 C C . MET A 1 205 ? 5.225 17.254 18.692 1.00 94.94 205 MET A C 1
ATOM 1679 O O . MET A 1 205 ? 4.262 17.963 18.989 1.00 94.94 205 MET A O 1
ATOM 1683 N N . ALA A 1 206 ? 5.282 16.610 17.522 1.00 94.81 206 ALA A N 1
ATOM 1684 C CA . ALA A 1 206 ? 4.222 16.682 16.517 1.00 94.81 206 ALA A CA 1
ATOM 1685 C C . ALA A 1 206 ? 2.883 16.130 17.037 1.00 94.81 206 ALA A C 1
ATOM 1687 O O . ALA A 1 206 ? 1.825 16.697 16.749 1.00 94.81 206 ALA A O 1
ATOM 1688 N N . PHE A 1 207 ? 2.916 15.051 17.824 1.00 94.62 207 PHE A N 1
ATOM 1689 C CA . PHE A 1 207 ? 1.730 14.484 18.462 1.00 94.62 207 PHE A CA 1
ATOM 1690 C C . PHE A 1 207 ? 1.087 15.473 19.446 1.00 94.62 207 PHE A C 1
ATOM 1692 O O . PHE A 1 207 ? -0.105 15.762 19.336 1.00 94.62 207 PHE A O 1
ATOM 1699 N N . ILE A 1 208 ? 1.885 16.080 20.328 1.00 94.75 208 ILE A N 1
ATOM 1700 C CA . ILE A 1 208 ? 1.425 17.092 21.289 1.00 94.75 208 ILE A CA 1
ATOM 1701 C C . ILE A 1 208 ? 0.829 18.310 20.568 1.00 94.75 208 ILE A C 1
ATOM 1703 O O . ILE A 1 208 ? -0.259 18.767 20.926 1.00 94.75 208 ILE A O 1
ATOM 1707 N N . TYR A 1 209 ? 1.478 18.811 19.510 1.00 94.94 209 TYR A N 1
ATOM 1708 C CA . TYR A 1 209 ? 0.938 19.927 18.724 1.00 94.94 209 TYR A CA 1
ATOM 1709 C C . TYR A 1 209 ? -0.426 19.609 18.102 1.00 94.94 209 TYR A C 1
ATOM 1711 O O . TYR A 1 209 ? -1.305 20.477 18.058 1.00 94.94 209 TYR A O 1
ATOM 1719 N N . ARG A 1 210 ? -0.637 18.366 17.651 1.00 93.81 210 ARG A N 1
ATOM 1720 C CA . ARG A 1 210 ? -1.937 17.919 17.130 1.00 93.81 210 ARG A CA 1
ATOM 1721 C C . ARG A 1 210 ? -2.995 17.843 18.229 1.00 93.81 210 ARG A C 1
ATOM 1723 O O . ARG A 1 210 ? -4.115 18.283 17.985 1.00 93.81 210 ARG A O 1
ATOM 1730 N N . LEU A 1 211 ? -2.650 17.376 19.433 1.00 94.38 211 LEU A N 1
ATOM 1731 C CA . LEU A 1 211 ? -3.572 17.386 20.577 1.00 94.38 211 LEU A CA 1
ATOM 1732 C C . LEU A 1 211 ? -4.036 18.811 20.911 1.00 94.38 211 LEU A C 1
ATOM 1734 O O . LEU A 1 211 ? -5.235 19.056 21.013 1.00 94.38 211 LEU A O 1
ATOM 1738 N N . PHE A 1 212 ? -3.115 19.778 20.975 1.00 94.75 212 PHE A N 1
ATOM 1739 C CA . PHE A 1 212 ? -3.483 21.183 21.183 1.00 94.75 212 PHE A CA 1
ATOM 1740 C C . PHE A 1 212 ? -4.302 21.762 20.027 1.00 94.75 212 PHE A C 1
ATOM 1742 O O . PHE A 1 212 ? -5.212 22.560 20.242 1.00 94.75 212 PHE A O 1
ATOM 1749 N N . SER A 1 213 ? -3.992 21.388 18.786 1.00 92.94 213 SER A N 1
ATOM 1750 C CA . SER A 1 213 ? -4.757 21.839 17.617 1.00 92.94 213 SER A CA 1
ATOM 1751 C C . SER A 1 213 ? -6.203 21.344 17.654 1.00 92.94 213 SER A C 1
ATOM 1753 O O . SER A 1 213 ? -7.093 22.091 17.260 1.00 92.94 213 SER A O 1
ATOM 1755 N N . ASN A 1 214 ? -6.424 20.145 18.197 1.00 92.69 214 ASN A N 1
ATOM 1756 C CA . ASN A 1 214 ? -7.736 19.515 18.332 1.00 92.69 214 ASN A CA 1
ATOM 1757 C C . ASN A 1 214 ? -8.473 19.866 19.641 1.00 92.69 214 ASN A C 1
ATOM 1759 O O . ASN A 1 214 ? -9.638 19.504 19.788 1.00 92.69 214 ASN A O 1
ATOM 1763 N N . SER A 1 215 ? -7.825 20.553 20.589 1.00 92.19 215 SER A N 1
ATOM 1764 C CA . SER A 1 215 ? -8.462 21.008 21.831 1.00 92.19 215 SER A CA 1
ATOM 1765 C C . SER A 1 215 ? -9.549 22.040 21.535 1.00 92.19 215 SER A C 1
ATOM 1767 O O . SER A 1 215 ? -9.281 23.075 20.924 1.00 92.19 215 SER A O 1
ATOM 1769 N N . THR A 1 216 ? -10.752 21.803 22.054 1.00 92.31 216 THR A N 1
ATOM 1770 C CA . THR A 1 216 ? -11.888 22.735 21.978 1.00 92.31 216 THR A CA 1
ATOM 1771 C C . THR A 1 216 ? -11.880 23.797 23.082 1.00 92.31 216 THR A C 1
ATOM 1773 O O . THR A 1 216 ? -12.673 24.733 23.032 1.00 92.31 216 THR A O 1
ATOM 1776 N N . GLU A 1 217 ? -11.021 23.655 24.096 1.00 93.00 217 GLU A N 1
ATOM 1777 C CA . GLU A 1 217 ? -10.925 24.592 25.222 1.00 93.00 217 GLU A CA 1
ATOM 1778 C C . GLU A 1 217 ? -10.198 25.896 24.846 1.00 93.00 217 GLU A C 1
ATOM 1780 O O . GLU A 1 217 ? -9.281 25.893 24.023 1.00 93.00 217 GLU A O 1
ATOM 1785 N N . ASN A 1 218 ? -10.584 27.005 25.492 1.00 89.06 218 ASN A N 1
ATOM 1786 C CA . ASN A 1 218 ? -9.940 28.317 25.386 1.00 89.06 218 ASN A CA 1
ATOM 1787 C C . ASN A 1 218 ? -9.610 28.855 26.797 1.00 89.06 218 ASN A C 1
ATOM 1789 O O . ASN A 1 218 ? -10.537 29.176 27.540 1.00 89.06 218 ASN A O 1
ATOM 1793 N N . PRO A 1 219 ? -8.325 28.983 27.189 1.00 91.12 219 PRO A N 1
ATOM 1794 C CA . PRO A 1 219 ? -7.131 28.643 26.411 1.00 91.12 219 PRO A CA 1
ATOM 1795 C C . PRO A 1 219 ? -7.030 27.135 26.140 1.00 91.12 219 PRO A C 1
ATOM 1797 O O . PRO A 1 219 ? -7.570 26.333 26.897 1.00 91.12 219 PRO A O 1
ATOM 1800 N N . LYS A 1 220 ? -6.316 26.759 25.073 1.00 93.62 220 LYS A N 1
ATOM 1801 C CA . LYS A 1 220 ? -6.123 25.356 24.683 1.00 93.62 220 LYS A CA 1
ATOM 1802 C C . LYS A 1 220 ? -5.421 24.575 25.791 1.00 93.62 220 LYS A C 1
ATOM 1804 O O . LYS A 1 220 ? -4.377 25.007 26.284 1.00 93.62 220 LYS A O 1
ATOM 1809 N N . ARG A 1 221 ? -5.965 23.415 26.154 1.00 92.06 221 ARG A N 1
ATOM 1810 C CA . ARG A 1 221 ? -5.433 22.535 27.203 1.00 92.06 221 ARG A CA 1
ATOM 1811 C C . ARG A 1 221 ? -5.448 21.092 26.722 1.00 92.06 221 ARG A C 1
ATOM 1813 O O . ARG A 1 221 ? -6.255 20.715 25.881 1.00 92.06 221 ARG A O 1
ATOM 1820 N N . ILE A 1 222 ? -4.533 20.296 27.257 1.00 93.12 222 ILE A N 1
ATOM 1821 C CA . ILE A 1 222 ? -4.442 18.858 27.003 1.00 93.12 222 ILE A CA 1
ATOM 1822 C C . ILE A 1 222 ? -4.148 18.152 28.318 1.00 93.12 222 ILE A C 1
ATOM 1824 O O . ILE A 1 222 ? -3.571 18.751 29.232 1.00 93.12 222 ILE A O 1
ATOM 1828 N N . LYS A 1 223 ? -4.525 16.881 28.419 1.00 91.06 223 LYS A N 1
ATOM 1829 C CA . LYS A 1 223 ? -4.234 16.080 29.603 1.00 91.06 223 LYS A CA 1
ATOM 1830 C C . LYS A 1 223 ? -2.971 15.262 29.374 1.00 91.06 223 LYS A C 1
ATOM 1832 O O . LYS A 1 223 ? -2.745 14.733 28.292 1.00 91.06 223 LYS A O 1
ATOM 1837 N N . ILE A 1 224 ? -2.145 15.132 30.411 1.00 91.25 224 ILE A N 1
ATOM 1838 C CA . ILE A 1 224 ? -0.904 14.345 30.330 1.00 91.25 224 ILE A CA 1
ATOM 1839 C C . ILE A 1 224 ? -1.177 12.850 30.113 1.00 91.25 224 ILE A C 1
ATOM 1841 O O . ILE A 1 224 ? -0.366 12.144 29.525 1.00 91.25 224 ILE A O 1
ATOM 1845 N N . GLU A 1 225 ? -2.335 12.383 30.572 1.00 91.62 225 GLU A N 1
ATOM 1846 C CA . GLU A 1 225 ? -2.839 11.024 30.368 1.00 91.62 225 GLU A CA 1
ATOM 1847 C C . GLU A 1 225 ? -3.099 10.697 28.891 1.00 91.62 225 GLU A C 1
ATOM 1849 O O . GLU A 1 225 ? -2.980 9.538 28.523 1.00 91.62 225 GLU A O 1
ATOM 1854 N N . ASP A 1 226 ? -3.332 11.697 28.033 1.00 86.94 226 ASP A N 1
ATOM 1855 C CA . ASP A 1 226 ? -3.479 11.492 26.585 1.00 86.94 226 ASP A CA 1
ATOM 1856 C C . ASP A 1 226 ? -2.122 11.377 25.854 1.00 86.94 226 ASP A C 1
ATOM 1858 O O . ASP A 1 226 ? -2.082 11.054 24.667 1.00 86.94 226 ASP A O 1
ATOM 1862 N N . ILE A 1 227 ? -1.008 11.682 26.540 1.00 86.81 227 ILE A N 1
ATOM 1863 C CA . ILE A 1 227 ? 0.365 11.617 26.000 1.00 86.81 227 ILE A CA 1
ATOM 1864 C C . ILE A 1 227 ? 1.093 10.339 26.442 1.00 86.81 227 ILE A C 1
ATOM 1866 O O . ILE A 1 227 ? 1.975 9.870 25.722 1.00 86.81 227 ILE A O 1
ATOM 1870 N N . ARG A 1 228 ? 0.774 9.824 27.636 1.00 76.06 228 ARG A N 1
ATOM 1871 C CA . ARG A 1 228 ? 1.396 8.626 28.223 1.00 76.06 228 ARG A CA 1
ATOM 1872 C C . ARG A 1 228 ? 0.968 7.347 27.514 1.00 76.06 228 ARG A C 1
ATOM 1874 O O . ARG A 1 228 ? 1.851 6.473 27.383 1.00 76.06 228 ARG A O 1
#

InterPro domains:
  IPR022591 Transcription initiation factor TFIID subunit 1, histone acetyltransferase domain [PF12157] (10-227)
  IPR040240 Transcription initiation factor TFIID subunit 1 [PTHR13900] (2-228)

Sequence (228 aa):
MFHRIPLEAMNKRFLRTLYHGRFISIKGLKRYIQKKEQERNDIKQGERGGNYFFMREPKDLTGKDGTFVLFEYMEEHPPLLSQPGMASLSQPGMASVIRNYHRRKLGVDPEVKLDFGSLAYTHSSLFLENILPGTAIQSLENNMYSVPIFQHKPKCTDFLLIRTKEEFFIRKHPALFVVGQEHPSFEVPSPNSKAATNFFKDFIMAFIYRLFSNSTENPKRIKIEDIR

Foldseek 3Di:
DPPDQDPCNPDVVVVVVVPPPDDADAAEQPVVQVVVVVVVVVVCVVVVHDPDAQQADPVSLDPRYDADEAEAEPDPDAPDDDDRCCVHPVNVQQDKFKEKEAEADPDDADDDDDPGGDYDYDPADPDPDGDDHNDIWIWTDGQFWIWTKDWDDDDQPDWDWDDDPRHIYIDHDHTYIYTYHIDTNDDDDDPPDPVVVVVVVVVLVVVVVVQQVPAPDVVGDDDVVVSD

Radius of gyration: 22.17 Å; chains: 1; bounding box: 47×50×65 Å

pLDDT: mean 87.43, std 10.26, range [53.81, 97.5]

Secondary structure (DSSP, 8-state):
--S---GGGS-HHHHHHHSS-----EEE-HHHHHHHHHHHHHHHHHTTSS------STTTT-TTSS--EEEEESSSS-SS-PPTTTTSTTSTT-S-EEEEEEPPPSSSPPP---SSSEEEE-SS-SSSSPPPTT-EEEEEE-SSEEEEEEEEPPPTT-EEEEE-SS-EEEEE--EEEEE---EE-SPPPPTT-HHHHHHHHHHHHHHHHHHHHH--SSS----GGGT-